Protein AF-0000000071013718 (afdb_homodimer)

InterPro domains:
  IPR002716 PIN domain [PF01850] (5-112)
  IPR029060 PIN-like domain superfamily [SSF88723] (5-118)

Secondary structure (DSSP, 8-state):
-PEEE-HHHHHHHHH--SHHHHHHHHHHHSS-EEPPHHHHHHHHHHHHHTT---HHHHHHHHHHHHTSTTEEE--TTHHHHHHHHHTT--HHHHHHHHHTTTSS-EEES-THHHHHH-TT-SS-EEE--/-PEEE-HHHHHHHHH--SHHHHHHHHHHHSS-EEPPHHHHHHHHHHHHHTT---HHHHHHHHHHHHTSTTEEE--TTHHHHHHHHHTT--HHHHHHHHHTTTSS-EEES-THHHHHH-TT-SS-EEE--

Radius of gyration: 17.68 Å; Cα contacts (8 Å, |Δi|>4): 459; chains: 2; bounding box: 40×50×41 Å

Sequence (258 aa):
MTRAVDTNVLVRLITGDDAAQAALALSALDQDFVLLATVMVEAEWVLRSRYRMDRPQRAAALKMIIDLPHAVDIPENAEWALARMMEGADFADMMHVAAAKGASGFATFDKAVANDAGVDTPVPIETLNMTRAVDTNVLVRLITGDDAAQAALALSALDQDFVLLATVMVEAEWVLRSRYRMDRPQRAAALKMIIDLPHAVDIPENAEWALARMMEGADFADMMHVAAAKGASGFATFDKAVANDAGVDTPVPIETLN

Foldseek 3Di:
DAAEDALVLLLCCLVVPPVVSVVVSVVSLLAAHEYDLVSLLVNLVCCCPVVVDDQVSSLVSSVVSCPRPRHPHYQQCLVVLSVLSVVPDDSNLLSVQSNCQPPQEAEDCDPVSQVSCPDVGNHHYHHDD/DAAEDALVLLLCCLVVPPVVSVVVSVVSLLAAHEYDLVSLLVNLVCCCPVVVDDQVSSLVSSVVSCPRPRHPHYQQCLVVLSVLSVVPDDSNLLSVQSNCQPPQEDEDCDPVSQVSCPDVGNHHYHHDD

Nearest PDB structures (foldseek):
  8wmm-assembly1_G  TM=5.005E-01  e=2.490E-03  Chryseobacterium
  5wdx-assembly1_A  TM=4.010E-01  e=1.840E+00  Hepacivirus hominis
  8wmm-assembly1_G  TM=5.006E-01  e=2.500E-03  Chryseobacterium
  5wdx-assembly1_A  TM=4.011E-01  e=1.842E+00  Hepacivirus hominis

Solvent-accessible surface area (backbone atoms only — not comparable to full-atom values): 13490 Å² total; per-residue (Å²): 126,42,27,22,55,35,37,65,35,54,48,27,48,71,64,46,82,44,64,72,56,17,53,51,26,47,56,62,54,71,33,57,23,32,47,48,60,52,30,51,44,51,36,52,48,45,40,40,72,75,63,60,43,52,71,70,55,48,45,50,50,54,48,51,55,63,64,37,90,22,45,73,41,63,46,69,53,49,65,58,20,44,54,31,30,74,72,68,33,59,49,58,62,36,46,48,46,27,69,29,48,86,29,62,20,38,36,28,68,58,69,62,55,51,66,46,50,43,91,80,41,70,30,53,66,38,72,60,126,125,41,26,24,55,35,38,65,34,53,48,28,48,71,66,46,82,43,63,71,55,17,54,50,26,47,56,61,52,72,34,57,23,32,48,47,61,52,30,50,45,50,36,52,48,45,40,40,72,76,64,60,44,52,70,69,55,49,45,50,50,54,48,51,55,63,65,36,90,23,44,72,41,64,48,68,52,48,66,57,20,44,55,30,30,75,73,68,31,60,50,58,62,36,46,46,44,28,69,30,48,85,31,63,20,38,34,27,66,58,69,62,55,51,67,47,51,45,90,82,41,71,31,52,69,39,72,59,128

Organism: NCBI:txid2759526

pLDDT: mean 97.84, std 1.9, range [80.56, 98.88]

Structure (mmCIF, N/CA/C/O backbone):
data_AF-0000000071013718-model_v1
#
loop_
_entity.id
_entity.type
_entity.pdbx_description
1 polymer 'PIN domain-containing protein'
#
loop_
_atom_site.group_PDB
_atom_site.id
_atom_site.type_symbol
_atom_site.label_atom_id
_atom_site.label_alt_id
_atom_site.label_comp_id
_atom_site.label_asym_id
_atom_site.label_entity_id
_atom_site.label_seq_id
_atom_site.pdbx_PDB_ins_code
_atom_site.Cartn_x
_atom_site.Cartn_y
_atom_site.Cartn_z
_atom_site.occupancy
_atom_site.B_iso_or_equiv
_atom_site.auth_seq_id
_atom_site.auth_comp_id
_atom_site.auth_asym_id
_atom_site.auth_atom_id
_atom_site.pdbx_PDB_model_num
ATOM 1 N N . MET A 1 1 ? 2.184 -23.031 6.512 1 80.56 1 MET A N 1
ATOM 2 C CA . MET A 1 1 ? 2.336 -21.578 6.605 1 80.56 1 MET A CA 1
ATOM 3 C C . MET A 1 1 ? 1.812 -20.891 5.352 1 80.56 1 MET A C 1
ATOM 5 O O . MET A 1 1 ? 1.707 -21.516 4.293 1 80.56 1 MET A O 1
ATOM 9 N N . THR A 1 2 ? 1.147 -19.734 5.379 1 96.38 2 THR A N 1
ATOM 10 C CA . THR A 1 2 ? 0.355 -19.062 4.348 1 96.38 2 THR A CA 1
ATOM 11 C C . THR A 1 2 ? 1.22 -18.109 3.533 1 96.38 2 THR A C 1
ATOM 13 O O . THR A 1 2 ? 1.984 -17.328 4.098 1 96.38 2 THR A O 1
ATOM 16 N N . ARG A 1 3 ? 1.186 -18.25 2.254 1 98.06 3 ARG A N 1
ATOM 17 C CA . ARG A 1 3 ? 2.012 -17.406 1.407 1 98.06 3 ARG A CA 1
ATOM 18 C C . ARG A 1 3 ? 1.311 -16.078 1.109 1 98.06 3 ARG A C 1
ATOM 20 O O . ARG A 1 3 ? 0.08 -16.016 1.081 1 98.06 3 ARG A O 1
ATOM 27 N N . ALA A 1 4 ? 2.102 -15.062 0.874 1 98.81 4 ALA A N 1
ATOM 28 C CA . ALA A 1 4 ? 1.596 -13.812 0.3 1 98.81 4 ALA A CA 1
ATOM 29 C C . ALA A 1 4 ? 1.63 -13.859 -1.225 1 98.81 4 ALA A C 1
ATOM 31 O O . ALA A 1 4 ? 2.346 -14.672 -1.812 1 98.81 4 ALA A O 1
ATOM 32 N N . VAL A 1 5 ? 0.816 -13.039 -1.834 1 98.88 5 VAL A N 1
ATOM 33 C CA . VAL A 1 5 ? 0.735 -13.07 -3.291 1 98.88 5 VAL A CA 1
ATOM 34 C C . VAL A 1 5 ? 0.91 -11.656 -3.844 1 98.88 5 VAL A C 1
ATOM 36 O O . VAL A 1 5 ? 0.435 -10.688 -3.25 1 98.88 5 VAL A O 1
ATOM 39 N N . ASP A 1 6 ? 1.555 -11.562 -4.957 1 98.81 6 ASP A N 1
ATOM 40 C CA . ASP A 1 6 ? 1.873 -10.305 -5.625 1 98.81 6 ASP A CA 1
ATOM 41 C C . ASP A 1 6 ? 0.662 -9.766 -6.383 1 98.81 6 ASP A C 1
ATOM 43 O O . ASP A 1 6 ? -0.3 -10.492 -6.629 1 98.81 6 ASP A O 1
ATOM 47 N N . THR A 1 7 ? 0.771 -8.492 -6.754 1 98.75 7 THR A N 1
ATOM 48 C CA . THR A 1 7 ? -0.259 -7.793 -7.52 1 98.75 7 THR A CA 1
ATOM 49 C C . THR A 1 7 ? -0.559 -8.531 -8.82 1 98.75 7 THR A C 1
ATOM 51 O O . THR A 1 7 ? -1.724 -8.75 -9.164 1 98.75 7 THR A O 1
ATOM 54 N N . ASN A 1 8 ? 0.485 -8.977 -9.547 1 97.69 8 ASN A N 1
ATOM 55 C CA . ASN A 1 8 ? 0.282 -9.586 -10.852 1 97.69 8 ASN A CA 1
ATOM 56 C C . ASN A 1 8 ? -0.47 -10.906 -10.75 1 97.69 8 ASN A C 1
ATOM 58 O O . ASN A 1 8 ? -1.131 -11.328 -11.703 1 97.69 8 ASN A O 1
ATOM 62 N N . VAL A 1 9 ? -0.367 -11.578 -9.617 1 98.69 9 VAL A N 1
ATOM 63 C CA . VAL A 1 9 ? -1.122 -12.812 -9.422 1 98.69 9 VAL A CA 1
ATOM 64 C C . VAL A 1 9 ? -2.615 -12.5 -9.352 1 98.69 9 VAL A C 1
ATOM 66 O O . VAL A 1 9 ? -3.424 -13.172 -10 1 98.69 9 VAL A O 1
ATOM 69 N N . LEU A 1 10 ? -2.982 -11.469 -8.594 1 98.81 10 LEU A N 1
ATOM 70 C CA . LEU A 1 10 ? -4.375 -11.047 -8.508 1 98.81 10 LEU A CA 1
ATOM 71 C C . LEU A 1 10 ? -4.891 -10.602 -9.875 1 98.81 10 LEU A C 1
ATOM 73 O O . LEU A 1 10 ? -5.961 -11.031 -10.312 1 98.81 10 LEU A O 1
ATOM 77 N N . VAL A 1 11 ? -4.137 -9.75 -10.523 1 98.62 11 VAL A N 1
ATOM 78 C CA . VAL A 1 11 ? -4.551 -9.125 -11.781 1 98.62 11 VAL A CA 1
ATOM 79 C C . VAL A 1 11 ? -4.73 -10.195 -12.852 1 98.62 11 VAL A C 1
ATOM 81 O O . VAL A 1 11 ? -5.684 -10.148 -13.633 1 98.62 11 VAL A O 1
ATOM 84 N N . ARG A 1 12 ? -3.854 -11.195 -12.859 1 98.38 12 ARG A N 1
ATOM 85 C CA . ARG A 1 12 ? -3.973 -12.273 -13.836 1 98.38 12 ARG A CA 1
ATOM 86 C C . ARG A 1 12 ? -5.254 -13.07 -13.625 1 98.38 12 ARG A C 1
ATOM 88 O O . ARG A 1 12 ? -5.93 -13.438 -14.586 1 98.38 12 ARG A O 1
ATOM 95 N N . LEU A 1 13 ? -5.52 -13.344 -12.375 1 98.38 13 LEU A N 1
ATOM 96 C CA . LEU A 1 13 ? -6.75 -14.07 -12.086 1 98.38 13 LEU A CA 1
ATOM 97 C C . LEU A 1 13 ? -7.973 -13.258 -12.5 1 98.38 13 LEU A C 1
ATOM 99 O O . LEU A 1 13 ? -8.898 -13.789 -13.109 1 98.38 13 LEU A O 1
ATOM 103 N N . ILE A 1 14 ? -7.977 -11.961 -12.219 1 98.5 14 ILE A N 1
ATOM 104 C CA . ILE A 1 14 ? -9.117 -11.078 -12.43 1 98.5 14 ILE A CA 1
ATOM 105 C C . ILE A 1 14 ? -9.352 -10.891 -13.93 1 98.5 14 ILE A C 1
ATOM 107 O O . ILE A 1 14 ? -10.492 -10.953 -14.391 1 98.5 14 ILE A O 1
ATOM 111 N N . THR A 1 15 ? -8.273 -10.688 -14.648 1 98.06 15 THR A N 1
ATOM 112 C CA . THR A 1 15 ? -8.43 -10.273 -16.047 1 98.06 15 THR A CA 1
ATOM 113 C C . THR A 1 15 ? -8.445 -11.492 -16.969 1 98.06 15 THR A C 1
ATOM 115 O O . THR A 1 15 ? -9.055 -11.453 -18.031 1 98.06 15 THR A O 1
ATOM 118 N N . GLY A 1 16 ? -7.734 -12.516 -16.594 1 97.12 16 GLY A N 1
ATOM 119 C CA . GLY A 1 16 ? -7.672 -13.727 -17.391 1 97.12 16 GLY A CA 1
ATOM 120 C C . GLY A 1 16 ? -7.031 -13.516 -18.75 1 97.12 16 GLY A C 1
ATOM 121 O O . GLY A 1 16 ? -7.305 -14.258 -19.688 1 97.12 16 GLY A O 1
ATOM 122 N N . ASP A 1 17 ? -6.277 -12.508 -18.891 1 96.19 17 ASP A N 1
ATOM 123 C CA . ASP A 1 17 ? -5.797 -12.094 -20.219 1 96.19 17 ASP A CA 1
ATOM 124 C C . ASP A 1 17 ? -4.602 -12.938 -20.656 1 96.19 17 ASP A C 1
ATOM 126 O O . ASP A 1 17 ? -4.168 -12.859 -21.797 1 96.19 17 ASP A O 1
ATOM 130 N N . ASP A 1 18 ? -3.979 -13.734 -19.844 1 95.56 18 ASP A N 1
ATOM 131 C CA . ASP A 1 18 ? -2.994 -14.781 -20.094 1 95.56 18 ASP A CA 1
ATOM 132 C C . ASP A 1 18 ? -3.447 -16.109 -19.5 1 95.56 18 ASP A C 1
ATOM 134 O O . ASP A 1 18 ? -3.287 -16.359 -18.312 1 95.56 18 ASP A O 1
ATOM 138 N N . ALA A 1 19 ? -3.965 -16.938 -20.406 1 96.12 19 ALA A N 1
ATOM 139 C CA . ALA A 1 19 ? -4.645 -18.141 -19.953 1 96.12 19 ALA A CA 1
ATOM 140 C C . ALA A 1 19 ? -3.717 -19.016 -19.109 1 96.12 19 ALA A C 1
ATOM 142 O O . ALA A 1 19 ? -4.133 -19.562 -18.094 1 96.12 19 ALA A O 1
ATOM 143 N N . ALA A 1 20 ? -2.525 -19.172 -19.562 1 96.44 20 ALA A N 1
ATOM 144 C CA . ALA A 1 20 ? -1.564 -20 -18.844 1 96.44 20 ALA A CA 1
ATOM 145 C C . ALA A 1 20 ? -1.271 -19.422 -17.469 1 96.44 20 ALA A C 1
ATOM 147 O O . ALA A 1 20 ? -1.292 -20.141 -16.453 1 96.44 20 ALA A O 1
ATOM 148 N N . GLN A 1 21 ? -1.037 -18.125 -17.344 1 96.56 21 GLN A N 1
ATOM 149 C CA . GLN A 1 21 ? -0.76 -17.5 -16.062 1 96.56 21 GLN A CA 1
ATOM 150 C C . GLN A 1 21 ? -2.016 -17.438 -15.195 1 96.56 21 GLN A C 1
ATOM 152 O O . GLN A 1 21 ? -1.937 -17.516 -13.961 1 96.56 21 GLN A O 1
ATOM 157 N N . ALA A 1 22 ? -3.139 -17.266 -15.859 1 97.69 22 ALA A N 1
ATOM 158 C CA . ALA A 1 22 ? -4.395 -17.266 -15.109 1 97.69 22 ALA A CA 1
ATOM 159 C C . ALA A 1 22 ? -4.605 -18.594 -14.398 1 97.69 22 ALA A C 1
ATOM 161 O O . ALA A 1 22 ? -5.07 -18.625 -13.258 1 97.69 22 ALA A O 1
ATOM 162 N N . ALA A 1 23 ? -4.277 -19.688 -15.047 1 97.75 23 ALA A N 1
ATOM 163 C CA . ALA A 1 23 ? -4.398 -21 -14.43 1 97.75 23 ALA A CA 1
ATOM 164 C C . ALA A 1 23 ? -3.447 -21.141 -13.242 1 97.75 23 ALA A C 1
ATOM 166 O O . ALA A 1 23 ? -3.818 -21.703 -12.211 1 97.75 23 ALA A O 1
ATOM 167 N N . LEU A 1 24 ? -2.258 -20.656 -13.391 1 97.5 24 LEU A N 1
ATOM 168 C CA . LEU A 1 24 ? -1.276 -20.688 -12.305 1 97.5 24 LEU A CA 1
ATOM 169 C C . LEU A 1 24 ? -1.717 -19.797 -11.156 1 97.5 24 LEU A C 1
ATOM 171 O O . LEU A 1 24 ? -1.541 -20.156 -9.984 1 97.5 24 LEU A O 1
ATOM 175 N N . ALA A 1 25 ? -2.234 -18.625 -11.477 1 98.31 25 ALA A N 1
ATOM 176 C CA . ALA A 1 25 ? -2.762 -17.719 -10.453 1 98.31 25 ALA A CA 1
ATOM 177 C C . ALA A 1 25 ? -3.887 -18.375 -9.664 1 98.31 25 ALA A C 1
ATOM 179 O O . ALA A 1 25 ? -3.924 -18.297 -8.438 1 98.31 25 ALA A O 1
ATOM 180 N N . LEU A 1 26 ? -4.781 -19.031 -10.438 1 97.5 26 LEU A N 1
ATOM 181 C CA . LEU A 1 26 ? -5.871 -19.75 -9.781 1 97.5 26 LEU A CA 1
ATOM 182 C C . LEU A 1 26 ? -5.328 -20.797 -8.82 1 97.5 26 LEU A C 1
ATOM 184 O O . LEU A 1 26 ? -5.82 -20.922 -7.695 1 97.5 26 LEU A O 1
ATOM 188 N N . SER A 1 27 ? -4.363 -21.516 -9.25 1 97.06 27 SER A N 1
ATOM 189 C CA . SER A 1 27 ? -3.752 -22.547 -8.406 1 97.06 27 SER A CA 1
ATOM 190 C C . SER A 1 27 ? -3.107 -21.922 -7.168 1 97.06 27 SER A C 1
ATOM 192 O O . SER A 1 27 ? -3.215 -22.469 -6.07 1 97.06 27 SER A O 1
ATOM 194 N N . ALA A 1 28 ? -2.396 -20.812 -7.305 1 97.12 28 ALA A N 1
ATOM 195 C CA . ALA A 1 28 ? -1.739 -20.125 -6.203 1 97.12 28 ALA A CA 1
ATOM 196 C C . ALA A 1 28 ? -2.758 -19.625 -5.176 1 97.12 28 ALA A C 1
ATOM 198 O O . ALA A 1 28 ? -2.479 -19.609 -3.977 1 97.12 28 ALA A O 1
ATOM 199 N N . LEU A 1 29 ? -3.924 -19.297 -5.645 1 97.81 29 LEU A N 1
ATOM 200 C CA . LEU A 1 29 ? -4.945 -18.719 -4.777 1 97.81 29 LEU A CA 1
ATOM 201 C C . LEU A 1 29 ? -5.914 -19.797 -4.293 1 97.81 29 LEU A C 1
ATOM 203 O O . LEU A 1 29 ? -6.809 -19.516 -3.49 1 97.81 29 LEU A O 1
ATOM 207 N N . ASP A 1 30 ? -5.734 -21.016 -4.797 1 96.81 30 ASP A N 1
ATOM 208 C CA . ASP A 1 30 ? -6.516 -22.156 -4.324 1 96.81 30 ASP A CA 1
ATOM 209 C C . ASP A 1 30 ? -5.836 -22.828 -3.135 1 96.81 30 ASP A C 1
ATOM 211 O O . ASP A 1 30 ? -6.059 -24.016 -2.875 1 96.81 30 ASP A O 1
ATOM 215 N N . GLN A 1 31 ? -4.949 -22.188 -2.564 1 97.19 31 GLN A N 1
ATOM 216 C CA . GLN A 1 31 ? -4.297 -22.469 -1.29 1 97.19 31 GLN A CA 1
ATOM 217 C C . GLN A 1 31 ? -4.348 -21.266 -0.364 1 97.19 31 GLN A C 1
ATOM 219 O O . GLN A 1 31 ? -4.547 -20.125 -0.82 1 97.19 31 GLN A O 1
ATOM 224 N N . ASP A 1 32 ? -4.242 -21.594 0.935 1 98.25 32 ASP A N 1
ATOM 225 C CA . ASP A 1 32 ? -4.301 -20.484 1.884 1 98.25 32 ASP A CA 1
ATOM 226 C C . ASP A 1 32 ? -3.281 -19.406 1.531 1 98.25 32 ASP A C 1
ATOM 228 O O . ASP A 1 32 ? -2.107 -19.703 1.303 1 98.25 32 ASP A O 1
ATOM 232 N N . PHE A 1 33 ? -3.727 -18.172 1.525 1 98.62 33 PHE A N 1
ATOM 233 C CA . PHE A 1 33 ? -2.812 -17.078 1.206 1 98.62 33 PHE A CA 1
ATOM 234 C C . PHE A 1 33 ? -3.16 -15.828 2.006 1 98.62 33 PHE A C 1
ATOM 236 O O . PHE A 1 33 ? -4.258 -15.719 2.557 1 98.62 33 PHE A O 1
ATOM 243 N N . VAL A 1 34 ? -2.172 -14.953 2.094 1 98.25 34 VAL A N 1
ATOM 244 C CA . VAL A 1 34 ? -2.309 -13.641 2.717 1 98.25 34 VAL A CA 1
ATOM 245 C C . VAL A 1 34 ? -2.406 -12.562 1.639 1 98.25 34 VAL A C 1
ATOM 247 O O . VAL A 1 34 ? -1.659 -12.586 0.658 1 98.25 34 VAL A O 1
ATOM 250 N N . LEU A 1 35 ? -3.416 -11.734 1.806 1 98.69 35 LEU A N 1
ATOM 251 C CA . LEU A 1 35 ? -3.58 -10.57 0.947 1 98.69 35 LEU A CA 1
ATOM 252 C C . LEU A 1 35 ? -3.023 -9.312 1.619 1 98.69 35 LEU A C 1
ATOM 254 O O . LEU A 1 35 ? -3.408 -8.984 2.744 1 98.69 35 LEU A O 1
ATOM 258 N N . LEU A 1 36 ? -2.117 -8.664 0.983 1 98.69 36 LEU A N 1
ATOM 259 C CA . LEU A 1 36 ? -1.47 -7.488 1.553 1 98.69 36 LEU A CA 1
ATOM 260 C C . LEU A 1 36 ? -2.191 -6.211 1.133 1 98.69 36 LEU A C 1
ATOM 262 O O . LEU A 1 36 ? -2.643 -6.094 -0.009 1 98.69 36 LEU A O 1
ATOM 266 N N . ALA A 1 37 ? -2.24 -5.219 2.068 1 98.75 37 ALA A N 1
ATOM 267 C CA . ALA A 1 37 ? -2.859 -3.932 1.763 1 98.75 37 ALA A CA 1
ATOM 268 C C . ALA A 1 37 ? -2.15 -3.246 0.599 1 98.75 37 ALA A C 1
ATOM 270 O O . ALA A 1 37 ? -2.799 -2.67 -0.279 1 98.75 37 ALA A O 1
ATOM 271 N N . THR A 1 38 ? -0.826 -3.32 0.568 1 98.81 38 THR A N 1
ATOM 272 C CA . THR A 1 38 ? -0.052 -2.688 -0.493 1 98.81 38 THR A CA 1
ATOM 273 C C . THR A 1 38 ? -0.362 -3.324 -1.845 1 98.81 38 THR A C 1
ATOM 275 O O . THR A 1 38 ? -0.443 -2.631 -2.861 1 98.81 38 THR A O 1
ATOM 278 N N . VAL A 1 39 ? -0.606 -4.574 -1.864 1 98.88 39 VAL A N 1
ATOM 279 C CA . VAL A 1 39 ? -0.916 -5.305 -3.088 1 98.88 39 VAL A CA 1
ATOM 280 C C . VAL A 1 39 ? -2.32 -4.941 -3.564 1 98.88 39 VAL A C 1
ATOM 282 O O . VAL A 1 39 ? -2.547 -4.746 -4.762 1 98.88 39 VAL A O 1
ATOM 285 N N . MET A 1 40 ? -3.227 -4.824 -2.627 1 98.88 40 MET A N 1
ATOM 286 C CA . MET A 1 40 ? -4.594 -4.461 -2.988 1 98.88 40 MET A CA 1
ATOM 287 C C . MET A 1 40 ? -4.641 -3.072 -3.613 1 98.88 40 MET A C 1
ATOM 289 O O . MET A 1 40 ? -5.32 -2.861 -4.621 1 98.88 40 MET A O 1
ATOM 293 N N . VAL A 1 41 ? -3.943 -2.141 -3.051 1 98.88 41 VAL A N 1
ATOM 294 C CA . VAL A 1 41 ? -3.922 -0.772 -3.559 1 98.88 41 VAL A CA 1
ATOM 295 C C . VAL A 1 41 ? -3.324 -0.752 -4.965 1 98.88 41 VAL A C 1
ATOM 297 O O . VAL A 1 41 ? -3.877 -0.126 -5.871 1 98.88 41 VAL A O 1
ATOM 300 N N . GLU A 1 42 ? -2.209 -1.463 -5.16 1 98.81 42 GLU A N 1
ATOM 301 C CA . GLU A 1 42 ? -1.593 -1.526 -6.48 1 98.81 42 GLU A CA 1
ATOM 302 C C . GLU A 1 42 ? -2.51 -2.217 -7.488 1 98.81 42 GLU A C 1
ATOM 304 O O . GLU A 1 42 ? -2.604 -1.794 -8.641 1 98.81 42 GLU A O 1
ATOM 309 N N . ALA A 1 43 ? -3.189 -3.301 -7.074 1 98.81 43 ALA A N 1
ATOM 310 C CA . ALA A 1 43 ? -4.086 -4.023 -7.973 1 98.81 43 ALA A CA 1
ATOM 311 C C . ALA A 1 43 ? -5.215 -3.121 -8.461 1 98.81 43 ALA A C 1
ATOM 313 O O . ALA A 1 43 ? -5.535 -3.109 -9.656 1 98.81 43 ALA A O 1
ATOM 314 N N . GLU A 1 44 ? -5.793 -2.398 -7.492 1 98.88 44 GLU A N 1
ATOM 315 C CA . GLU A 1 44 ? -6.84 -1.464 -7.891 1 98.88 44 GLU A CA 1
ATOM 316 C C . GLU A 1 44 ? -6.332 -0.472 -8.93 1 98.88 44 GLU A C 1
ATOM 318 O O . GLU A 1 44 ? -7.004 -0.218 -9.938 1 98.88 44 GLU A O 1
ATOM 323 N N . TRP A 1 45 ? -5.188 0.08 -8.766 1 98.44 45 TRP A N 1
ATOM 324 C CA . TRP A 1 45 ? -4.598 1.046 -9.688 1 98.44 45 TRP A CA 1
ATOM 325 C C . TRP A 1 45 ? -4.352 0.415 -11.055 1 98.44 45 TRP A C 1
ATOM 327 O O . TRP A 1 45 ? -4.617 1.032 -12.086 1 98.44 45 TRP A O 1
ATOM 337 N N . VAL A 1 46 ? -3.83 -0.757 -11.055 1 98.31 46 VAL A N 1
ATOM 338 C CA . VAL A 1 46 ? -3.549 -1.45 -12.312 1 98.31 46 VAL A CA 1
ATOM 339 C C . VAL A 1 46 ? -4.848 -1.676 -13.078 1 98.31 46 VAL A C 1
ATOM 341 O O . VAL A 1 46 ? -4.914 -1.424 -14.281 1 98.31 46 VAL A O 1
ATOM 344 N N . LEU A 1 47 ? -5.887 -2.15 -12.367 1 98.75 47 LEU A N 1
ATOM 345 C CA . LEU A 1 47 ? -7.172 -2.424 -13 1 98.75 47 LEU A CA 1
ATOM 346 C C . LEU A 1 47 ? -7.793 -1.144 -13.555 1 98.75 47 LEU A C 1
ATOM 348 O O . LEU A 1 47 ? -8.422 -1.158 -14.617 1 98.75 47 LEU A O 1
ATOM 352 N N . ARG A 1 48 ? -7.613 -0.069 -12.781 1 98.31 48 ARG A N 1
ATOM 353 C CA . ARG A 1 48 ? -8.133 1.231 -13.18 1 98.31 48 ARG A CA 1
ATOM 354 C C . ARG A 1 48 ? -7.324 1.814 -14.336 1 98.31 48 ARG A C 1
ATOM 356 O O . ARG A 1 48 ? -7.887 2.203 -15.359 1 98.31 48 ARG A O 1
ATOM 363 N N . SER A 1 49 ? -6.035 1.855 -14.281 1 96.88 49 SER A N 1
ATOM 364 C CA . SER A 1 49 ? -5.18 2.598 -15.195 1 96.88 49 SER A CA 1
ATOM 365 C C . SER A 1 49 ? -4.895 1.794 -16.469 1 96.88 49 SER A C 1
ATOM 367 O O . SER A 1 49 ? -4.949 2.33 -17.578 1 96.88 49 SER A O 1
ATOM 369 N N . ARG A 1 50 ? -4.59 0.531 -16.312 1 97.12 50 ARG A N 1
ATOM 370 C CA . ARG A 1 50 ? -4.191 -0.292 -17.438 1 97.12 50 ARG A CA 1
ATOM 371 C C . ARG A 1 50 ? -5.402 -0.952 -18.094 1 97.12 50 ARG A C 1
ATOM 373 O O . ARG A 1 50 ? -5.492 -1.032 -19.312 1 97.12 50 ARG A O 1
ATOM 380 N N . TYR A 1 51 ? -6.352 -1.358 -17.297 1 98.19 51 TYR A 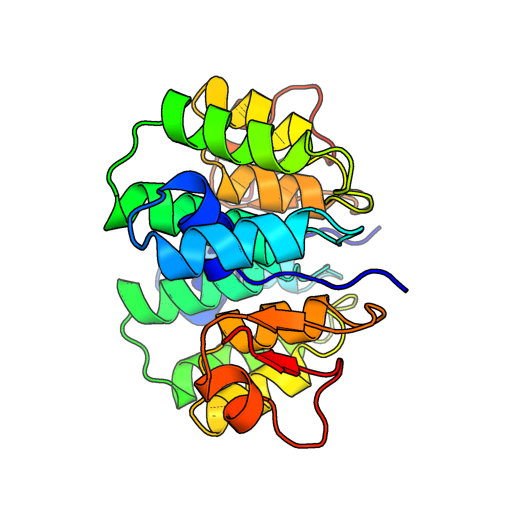N 1
ATOM 381 C CA . TYR A 1 51 ? -7.457 -2.139 -17.844 1 98.19 51 TYR A CA 1
ATOM 382 C C . TYR A 1 51 ? -8.727 -1.299 -17.922 1 98.19 51 TYR A C 1
ATOM 384 O O . TYR A 1 51 ? -9.742 -1.748 -18.469 1 98.19 51 TYR A O 1
ATOM 392 N N . ARG A 1 52 ? -8.75 -0.108 -17.438 1 98.38 52 ARG A N 1
ATOM 393 C CA . ARG A 1 52 ? -9.82 0.88 -17.547 1 98.38 52 ARG A CA 1
ATOM 394 C C . ARG A 1 52 ? -11.141 0.321 -17.031 1 98.38 52 ARG A C 1
ATOM 396 O O . ARG A 1 52 ? -12.203 0.579 -17.609 1 98.38 52 ARG A O 1
ATOM 403 N N . MET A 1 53 ? -11.016 -0.485 -16.047 1 98.5 53 MET A 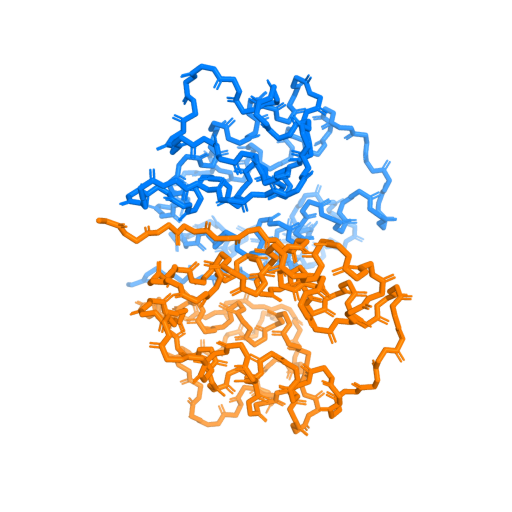N 1
ATOM 404 C CA . MET A 1 53 ? -12.227 -0.965 -15.398 1 98.5 53 MET A CA 1
ATOM 405 C C . MET A 1 53 ? -12.922 0.163 -14.648 1 98.5 53 MET A C 1
ATOM 407 O O . MET A 1 53 ? -12.266 0.988 -14.008 1 98.5 53 MET A O 1
ATOM 411 N N . ASP A 1 54 ? -14.273 0.163 -14.812 1 98.38 54 ASP A N 1
ATOM 412 C CA . ASP A 1 54 ? -14.977 1.188 -14.047 1 98.38 54 ASP A CA 1
ATOM 413 C C . ASP A 1 54 ? -15.078 0.802 -12.57 1 98.38 54 ASP A C 1
ATOM 415 O O . ASP A 1 54 ? -14.633 -0.278 -12.18 1 98.38 54 ASP A O 1
ATOM 419 N N . ARG A 1 55 ? -15.516 1.702 -11.758 1 98.31 55 ARG A N 1
ATOM 420 C CA . ARG A 1 55 ? -15.469 1.57 -10.305 1 98.31 55 ARG A CA 1
ATOM 421 C C . ARG A 1 55 ? -16.219 0.321 -9.844 1 98.31 55 ARG A C 1
ATOM 423 O O . ARG A 1 55 ? -15.68 -0.483 -9.078 1 98.31 55 ARG A O 1
ATOM 430 N N . PRO A 1 56 ? -17.5 -0.026 -10.32 1 98.06 56 PRO A N 1
ATOM 431 C CA . PRO A 1 56 ? -18.188 -1.25 -9.883 1 98.06 56 PRO A CA 1
ATOM 432 C C . PRO A 1 56 ? -17.422 -2.516 -10.273 1 98.06 56 PRO A C 1
ATOM 434 O O . PRO A 1 56 ? -17.391 -3.48 -9.5 1 98.06 56 PRO A O 1
ATOM 437 N N . GLN A 1 57 ? -16.797 -2.51 -11.406 1 98.5 57 GLN A N 1
ATOM 438 C CA . GLN A 1 57 ? -16.016 -3.66 -11.859 1 98.5 57 GLN A CA 1
ATOM 439 C C . GLN A 1 57 ? -14.812 -3.895 -10.953 1 98.5 57 GLN A C 1
ATOM 441 O O . GLN A 1 57 ? -14.523 -5.031 -10.57 1 98.5 57 GLN A O 1
ATOM 446 N N . ARG A 1 58 ? -14.07 -2.771 -10.656 1 98.75 58 ARG A N 1
ATOM 447 C CA . ARG A 1 58 ? -12.898 -2.893 -9.797 1 98.75 58 ARG A CA 1
ATOM 448 C C . ARG A 1 58 ? -13.297 -3.365 -8.406 1 98.75 58 ARG A C 1
ATOM 450 O O . ARG A 1 58 ? -12.641 -4.238 -7.832 1 98.75 58 ARG A O 1
ATOM 457 N N . ALA A 1 59 ? -14.391 -2.809 -7.895 1 98.5 59 ALA A N 1
ATOM 458 C CA . ALA A 1 59 ? -14.867 -3.197 -6.57 1 98.5 59 ALA A CA 1
ATOM 459 C C . ALA A 1 59 ? -15.258 -4.672 -6.539 1 98.5 59 ALA A C 1
ATOM 461 O O . ALA A 1 59 ? -14.898 -5.395 -5.605 1 98.5 59 ALA A O 1
ATOM 462 N N . ALA A 1 60 ? -15.984 -5.113 -7.551 1 98.25 60 ALA A N 1
ATOM 463 C CA . ALA A 1 60 ? -16.422 -6.508 -7.629 1 98.25 60 ALA A CA 1
ATOM 464 C C . ALA A 1 60 ? -15.219 -7.449 -7.734 1 98.25 60 ALA A C 1
ATOM 466 O O . ALA A 1 60 ? -15.211 -8.523 -7.121 1 98.25 60 ALA A O 1
ATOM 467 N N . ALA A 1 61 ? -14.242 -7.082 -8.5 1 98.75 61 ALA A N 1
ATOM 468 C CA . ALA A 1 61 ? -13.047 -7.902 -8.688 1 98.75 61 ALA A CA 1
ATOM 469 C C . ALA A 1 61 ? -12.289 -8.07 -7.371 1 98.75 61 ALA A C 1
ATOM 471 O O . ALA A 1 61 ? -11.898 -9.18 -7.008 1 98.75 61 ALA A O 1
ATOM 472 N N . LEU A 1 62 ? -12.078 -6.977 -6.691 1 98.81 62 LEU A N 1
ATOM 473 C CA . LEU A 1 62 ? -11.344 -7.023 -5.43 1 98.81 62 LEU A CA 1
ATOM 474 C C . LEU A 1 62 ? -12.156 -7.75 -4.359 1 98.81 62 LEU A C 1
ATOM 476 O O . LEU A 1 62 ? -11.594 -8.484 -3.545 1 98.81 62 LEU A O 1
ATOM 480 N N . LYS A 1 63 ? -13.461 -7.527 -4.375 1 98.69 63 LYS A N 1
ATOM 481 C CA . LYS A 1 63 ? -14.336 -8.25 -3.453 1 98.69 63 LYS A CA 1
ATOM 482 C C . LYS A 1 63 ? -14.273 -9.758 -3.709 1 98.69 63 LYS A C 1
ATOM 484 O O . LYS A 1 63 ? -14.289 -10.555 -2.768 1 98.69 63 LYS A O 1
ATOM 489 N N . MET A 1 64 ? -14.297 -10.109 -4.949 1 98.5 64 MET A N 1
ATOM 490 C CA . MET A 1 64 ? -14.18 -11.523 -5.301 1 98.5 64 MET A CA 1
ATOM 491 C C . MET A 1 64 ? -12.914 -12.133 -4.695 1 98.5 64 MET A C 1
ATOM 493 O O . MET A 1 64 ? -12.961 -13.227 -4.133 1 98.5 64 MET A O 1
ATOM 497 N N . ILE A 1 65 ? -11.773 -11.477 -4.734 1 98.69 65 ILE A N 1
ATOM 498 C CA . ILE A 1 65 ? -10.516 -11.969 -4.188 1 98.69 65 ILE A CA 1
ATOM 499 C C . ILE A 1 65 ? -10.633 -12.133 -2.676 1 98.69 65 ILE A C 1
ATOM 501 O O . ILE A 1 65 ? -10.242 -13.156 -2.119 1 98.69 65 ILE A O 1
ATOM 505 N N . ILE A 1 66 ? -11.195 -11.102 -2.018 1 98.44 66 ILE A N 1
ATOM 506 C CA . ILE A 1 66 ? -11.352 -11.094 -0.567 1 98.44 66 ILE A CA 1
ATOM 507 C C . ILE A 1 66 ? -12.234 -12.266 -0.139 1 98.44 66 ILE A C 1
ATOM 509 O O . ILE A 1 66 ? -12.023 -12.852 0.924 1 98.44 66 ILE A O 1
ATOM 513 N N . ASP A 1 67 ? -13.164 -12.648 -0.996 1 97.88 67 ASP A N 1
ATOM 514 C CA . ASP A 1 67 ? -14.164 -13.648 -0.651 1 97.88 67 ASP A CA 1
ATOM 515 C C . ASP A 1 67 ? -13.68 -15.055 -0.985 1 97.88 67 ASP A C 1
ATOM 517 O O . ASP A 1 67 ? -14.352 -16.047 -0.69 1 97.88 67 ASP A O 1
ATOM 521 N N . LEU A 1 68 ? -12.516 -15.172 -1.637 1 98.25 68 LEU A N 1
ATOM 522 C CA . LEU A 1 68 ? -11.992 -16.5 -1.896 1 98.25 68 LEU A CA 1
ATOM 523 C C . LEU A 1 68 ? -11.836 -17.297 -0.598 1 98.25 68 LEU A C 1
ATOM 525 O O . LEU A 1 68 ? -11.414 -16.734 0.419 1 98.25 68 LEU A O 1
ATOM 529 N N . PRO A 1 69 ? -12.148 -18.562 -0.634 1 97.69 69 PRO A N 1
ATOM 530 C CA . PRO A 1 69 ? -12.109 -19.375 0.587 1 97.69 69 PRO A CA 1
ATOM 531 C C . PRO A 1 69 ? -10.711 -19.453 1.197 1 97.69 69 PRO A C 1
ATOM 533 O O . PRO A 1 69 ? -10.57 -19.625 2.41 1 97.69 69 PRO A O 1
ATOM 536 N N . HIS A 1 70 ? -9.688 -19.234 0.392 1 98.31 70 HIS A N 1
ATOM 537 C CA . HIS A 1 70 ? -8.32 -19.438 0.863 1 98.31 70 HIS A CA 1
ATOM 538 C C . HIS A 1 70 ? -7.652 -18.109 1.194 1 98.31 70 HIS A C 1
ATOM 540 O O . HIS A 1 70 ? -6.473 -18.078 1.553 1 98.31 70 HIS A O 1
ATOM 546 N N . ALA A 1 71 ? -8.422 -17.016 1.074 1 98.44 71 ALA A N 1
ATOM 547 C CA . ALA A 1 71 ? -7.914 -15.758 1.604 1 98.44 71 ALA A CA 1
ATOM 548 C C . ALA A 1 71 ? -8 -15.727 3.127 1 98.44 71 ALA A C 1
ATOM 550 O O . ALA A 1 71 ? -8.961 -15.203 3.689 1 98.44 71 ALA A O 1
ATOM 551 N N . VAL A 1 72 ? -7.043 -16.203 3.768 1 98 72 VAL A N 1
ATOM 552 C CA . VAL A 1 72 ? -7.199 -16.5 5.184 1 98 72 VAL A CA 1
ATOM 553 C C . VAL A 1 72 ? -6.715 -15.328 6.027 1 98 72 VAL A C 1
ATOM 555 O O . VAL A 1 72 ? -6.969 -15.273 7.234 1 98 72 VAL A O 1
ATOM 558 N N . ASP A 1 73 ? -5.941 -14.484 5.492 1 97.81 73 ASP A N 1
ATOM 559 C CA . ASP A 1 73 ? -5.492 -13.25 6.113 1 97.81 73 ASP A CA 1
ATOM 560 C C . ASP A 1 73 ? -5.609 -12.07 5.148 1 97.81 73 ASP A C 1
ATOM 562 O O . ASP A 1 73 ? -4.855 -11.977 4.18 1 97.81 73 ASP A O 1
ATOM 566 N N . ILE A 1 74 ? -6.586 -11.211 5.43 1 98.06 74 ILE A N 1
ATOM 567 C CA . ILE A 1 74 ? -6.809 -10.023 4.617 1 98.06 74 ILE A CA 1
ATOM 568 C C . ILE A 1 74 ? -6.672 -8.773 5.484 1 98.06 74 ILE A C 1
ATOM 570 O O . ILE A 1 74 ? -6.781 -8.844 6.711 1 98.06 74 ILE A O 1
ATOM 574 N N . PRO A 1 75 ? -6.32 -7.594 4.836 1 98 75 PRO A N 1
ATOM 575 C CA . PRO A 1 75 ? -6.195 -6.379 5.641 1 98 75 PRO A CA 1
ATOM 576 C C . PRO A 1 75 ? -7.461 -6.07 6.438 1 98 75 PRO A C 1
ATOM 578 O O . PRO A 1 75 ? -8.57 -6.176 5.91 1 98 75 PRO A O 1
ATOM 581 N N . GLU A 1 76 ? -7.137 -5.727 7.703 1 95.25 76 GLU A N 1
ATOM 582 C CA . GLU A 1 76 ? -8.258 -5.324 8.547 1 95.25 76 GLU A CA 1
ATOM 583 C C . GLU A 1 76 ? -9.039 -4.172 7.918 1 95.25 76 GLU A C 1
ATOM 585 O O . GLU A 1 76 ? -8.445 -3.199 7.445 1 95.25 76 GLU A O 1
ATOM 590 N N . ASN A 1 77 ? -10.328 -4.227 7.723 1 97.5 77 ASN A N 1
ATOM 591 C CA . ASN A 1 77 ? -11.234 -3.195 7.234 1 97.5 77 ASN A CA 1
ATOM 592 C C . ASN A 1 77 ? -11.148 -3.039 5.719 1 97.5 77 ASN A C 1
ATOM 594 O O . ASN A 1 77 ? -11.5 -1.994 5.172 1 97.5 77 ASN A O 1
ATOM 598 N N . ALA A 1 78 ? -10.547 -4.023 5.016 1 98.5 78 ALA A N 1
ATOM 599 C CA . ALA A 1 78 ? -10.539 -3.992 3.557 1 98.5 78 ALA A CA 1
ATOM 600 C C . ALA A 1 78 ? -11.953 -3.939 2.998 1 98.5 78 ALA A C 1
ATOM 602 O O . ALA A 1 78 ? -12.219 -3.232 2.023 1 98.5 78 ALA A O 1
ATOM 603 N N . GLU A 1 79 ? -12.875 -4.629 3.605 1 98.12 79 GLU A N 1
ATOM 604 C CA . GLU A 1 79 ? -14.266 -4.637 3.143 1 98.12 79 GLU A CA 1
ATOM 605 C C . GLU A 1 79 ? -14.922 -3.277 3.348 1 98.12 79 GLU A C 1
ATOM 607 O O . GLU A 1 79 ? -15.742 -2.846 2.531 1 98.12 79 GLU A O 1
ATOM 612 N N . TRP A 1 80 ? -14.609 -2.682 4.449 1 98.62 80 TRP A N 1
ATOM 613 C CA . TRP A 1 80 ? -15.062 -1.312 4.668 1 98.62 80 TRP A CA 1
ATOM 614 C C . TRP A 1 80 ? -14.578 -0.396 3.547 1 98.62 80 TRP A C 1
ATOM 616 O O . TRP A 1 80 ? -15.359 0.379 2.99 1 98.62 80 TRP A O 1
ATOM 626 N N . ALA A 1 81 ? -13.281 -0.501 3.184 1 98.81 81 ALA A N 1
ATOM 627 C CA . ALA A 1 81 ? -12.703 0.324 2.123 1 98.81 81 ALA A CA 1
ATOM 628 C C . ALA A 1 81 ? -13.414 0.077 0.793 1 98.81 81 ALA A C 1
ATOM 630 O O . ALA A 1 81 ? -13.664 1.015 0.033 1 98.81 81 ALA A O 1
ATOM 631 N N . LEU A 1 82 ? -13.75 -1.146 0.492 1 98.69 82 LEU A N 1
ATOM 632 C CA . LEU A 1 82 ? -14.461 -1.486 -0.736 1 98.69 82 LEU A CA 1
ATOM 633 C C . LEU A 1 82 ? -15.859 -0.883 -0.741 1 98.69 82 LEU A C 1
ATOM 635 O O . LEU A 1 82 ? -16.328 -0.388 -1.771 1 98.69 82 LEU A O 1
ATOM 639 N N . ALA A 1 83 ? -16.516 -0.942 0.4 1 98.31 83 ALA A N 1
ATOM 640 C CA . ALA A 1 83 ? -17.859 -0.353 0.504 1 98.31 83 ALA A CA 1
ATOM 641 C C . ALA A 1 83 ? -17.812 1.151 0.249 1 98.31 83 ALA A C 1
ATOM 643 O O . ALA A 1 83 ? -18.641 1.689 -0.476 1 98.31 83 ALA A O 1
ATOM 644 N N . ARG A 1 84 ? -16.812 1.816 0.818 1 98.56 84 ARG A N 1
ATOM 645 C CA . ARG A 1 84 ? -16.656 3.25 0.598 1 98.56 84 ARG A CA 1
ATOM 646 C C . ARG A 1 84 ? -16.359 3.549 -0.868 1 98.56 84 ARG A C 1
ATOM 648 O O . ARG A 1 84 ? -16.844 4.543 -1.413 1 98.56 84 ARG A O 1
ATOM 655 N N . MET A 1 85 ? -15.508 2.707 -1.44 1 98.44 85 MET A N 1
ATOM 656 C CA . MET A 1 85 ? -15.211 2.865 -2.861 1 98.44 85 MET A CA 1
ATOM 657 C C . MET A 1 85 ? -16.484 2.809 -3.693 1 98.44 85 MET A C 1
ATOM 659 O O . MET A 1 85 ? -16.656 3.598 -4.625 1 98.44 85 MET A O 1
ATOM 663 N N . MET A 1 86 ? -17.359 1.884 -3.412 1 97.69 86 MET A N 1
ATOM 664 C CA . MET A 1 86 ? -18.609 1.724 -4.148 1 97.69 86 MET A CA 1
ATOM 665 C C . MET A 1 86 ? -19.484 2.967 -4.012 1 97.69 86 MET A C 1
ATOM 667 O O . MET A 1 86 ? -20.281 3.27 -4.898 1 97.69 86 MET A O 1
ATOM 671 N N . GLU A 1 87 ? -19.234 3.686 -2.967 1 97.62 87 GLU A N 1
ATOM 672 C CA . GLU A 1 87 ? -19.969 4.926 -2.74 1 97.62 87 GLU A CA 1
ATOM 673 C C . GLU A 1 87 ? -19.266 6.117 -3.381 1 97.62 87 GLU A C 1
ATOM 675 O O . GLU A 1 87 ? -19.703 7.258 -3.236 1 97.62 87 GLU A O 1
ATOM 680 N N . GLY A 1 88 ? -18.109 5.898 -3.984 1 97.44 88 GLY A N 1
ATOM 681 C CA . GLY A 1 88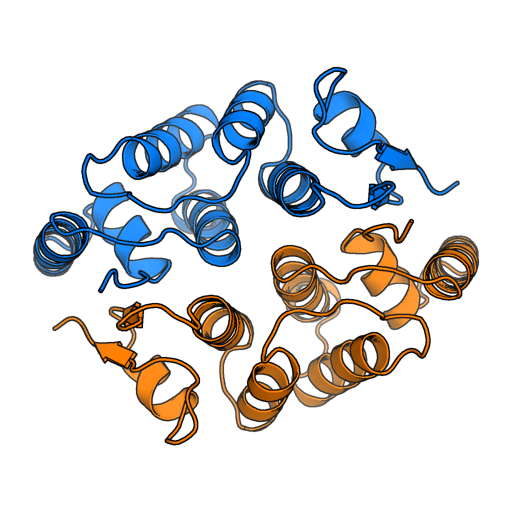 ? -17.484 6.949 -4.77 1 97.44 88 GLY A CA 1
ATOM 682 C C . GLY A 1 88 ? -16.141 7.383 -4.215 1 97.44 88 GLY A C 1
ATOM 683 O O . GLY A 1 88 ? -15.461 8.227 -4.812 1 97.44 88 GLY A O 1
ATOM 684 N N . ALA A 1 89 ? -15.734 6.746 -3.137 1 98.5 89 ALA A N 1
ATOM 685 C CA . ALA A 1 89 ? -14.477 7.148 -2.512 1 98.5 89 ALA A CA 1
ATOM 686 C C . ALA A 1 89 ? -13.281 6.621 -3.297 1 98.5 89 ALA A C 1
ATOM 688 O O . ALA A 1 89 ? -13.398 5.656 -4.059 1 98.5 89 ALA A O 1
ATOM 689 N N . ASP A 1 90 ? -12.156 7.285 -3.213 1 98.31 90 ASP A N 1
ATOM 690 C CA . ASP A 1 90 ? -10.883 6.773 -3.703 1 98.31 90 ASP A CA 1
ATOM 691 C C . ASP A 1 90 ? -10.43 5.555 -2.896 1 98.31 90 ASP A C 1
ATOM 693 O O . ASP A 1 90 ? -10.32 5.625 -1.67 1 98.31 90 ASP A O 1
ATOM 697 N N . PHE A 1 91 ? -10.227 4.492 -3.525 1 98.81 91 PHE A N 1
ATOM 698 C CA . PHE A 1 91 ? -9.945 3.242 -2.83 1 98.81 91 PHE A CA 1
ATOM 699 C C . PHE A 1 91 ? -8.641 3.342 -2.043 1 98.81 91 PHE A C 1
ATOM 701 O O . PHE A 1 91 ? -8.57 2.914 -0.889 1 98.81 91 PHE A O 1
ATOM 708 N N . ALA A 1 92 ? -7.59 3.92 -2.613 1 98.69 92 ALA A N 1
ATOM 709 C CA . ALA A 1 92 ? -6.305 4.031 -1.933 1 98.69 92 ALA A CA 1
ATOM 710 C C . ALA A 1 92 ? -6.426 4.859 -0.657 1 98.69 92 ALA A C 1
ATOM 712 O O . ALA A 1 92 ? -5.906 4.473 0.393 1 98.69 92 ALA A O 1
ATOM 713 N N . ASP A 1 93 ? -7.168 5.965 -0.726 1 98.75 93 ASP A N 1
ATOM 714 C CA . ASP A 1 93 ? -7.387 6.789 0.461 1 98.75 93 ASP A CA 1
ATOM 715 C C . ASP A 1 93 ? -8.055 5.977 1.573 1 98.75 93 ASP A C 1
ATOM 717 O O . ASP A 1 93 ? -7.629 6.039 2.729 1 98.75 93 ASP A O 1
ATOM 721 N N . MET A 1 94 ? -9.062 5.203 1.197 1 98.88 94 MET A N 1
ATOM 722 C CA . MET A 1 94 ? -9.805 4.434 2.191 1 98.88 94 MET A CA 1
ATOM 723 C C . MET A 1 94 ? -8.953 3.299 2.75 1 98.88 94 MET A C 1
ATOM 725 O O . MET A 1 94 ? -9.078 2.936 3.92 1 98.88 94 MET A O 1
ATOM 729 N N . MET A 1 95 ? -8.047 2.729 1.901 1 98.88 95 MET A N 1
ATOM 730 C CA . MET A 1 95 ? -7.141 1.693 2.387 1 98.88 95 MET A CA 1
ATOM 731 C C . MET A 1 95 ? -6.109 2.277 3.35 1 98.88 95 MET A C 1
ATOM 733 O O . MET A 1 95 ? -5.695 1.613 4.301 1 98.88 95 MET A O 1
ATOM 737 N N . HIS A 1 96 ? -5.648 3.529 3.121 1 98.88 96 HIS A N 1
ATOM 738 C CA . HIS A 1 96 ? -4.797 4.195 4.102 1 98.88 96 HIS A CA 1
ATOM 739 C C . HIS A 1 96 ? -5.5 4.32 5.445 1 98.88 96 HIS A C 1
ATOM 741 O O . HIS A 1 96 ? -4.93 3.979 6.484 1 98.88 96 HIS A O 1
ATOM 747 N N . VAL A 1 97 ? -6.738 4.797 5.387 1 98.88 97 VAL A N 1
ATOM 748 C CA . VAL A 1 97 ? -7.527 5 6.594 1 98.88 97 VAL A CA 1
ATOM 749 C C . VAL A 1 97 ? -7.73 3.664 7.312 1 98.88 97 VAL A C 1
ATOM 751 O O . VAL A 1 97 ? -7.562 3.576 8.531 1 98.88 97 VAL A O 1
ATOM 754 N N . ALA A 1 98 ? -8.047 2.619 6.523 1 98.75 98 ALA A N 1
ATOM 755 C CA . ALA A 1 98 ? -8.227 1.28 7.078 1 98.75 98 ALA A CA 1
ATOM 756 C C . ALA A 1 98 ? -6.953 0.802 7.777 1 98.75 98 ALA A C 1
ATOM 758 O O . ALA A 1 98 ? -7.012 0.275 8.891 1 98.75 98 ALA A O 1
ATOM 759 N N . ALA A 1 99 ? -5.832 1.038 7.191 1 98.12 99 ALA A N 1
ATOM 760 C CA . ALA A 1 99 ? -4.543 0.581 7.707 1 98.12 99 ALA A CA 1
ATOM 761 C C . ALA A 1 99 ? -4.141 1.362 8.953 1 98.12 99 ALA A C 1
ATOM 763 O O . ALA A 1 99 ? -3.266 0.932 9.711 1 98.12 99 ALA A O 1
ATOM 764 N N . ALA A 1 100 ? -4.781 2.494 9.18 1 98.31 100 ALA A N 1
ATOM 765 C CA . ALA A 1 100 ? -4.445 3.383 10.289 1 98.31 100 ALA A CA 1
ATOM 766 C C . ALA A 1 100 ? -5.219 3 11.555 1 98.31 100 ALA A C 1
ATOM 768 O O . ALA A 1 1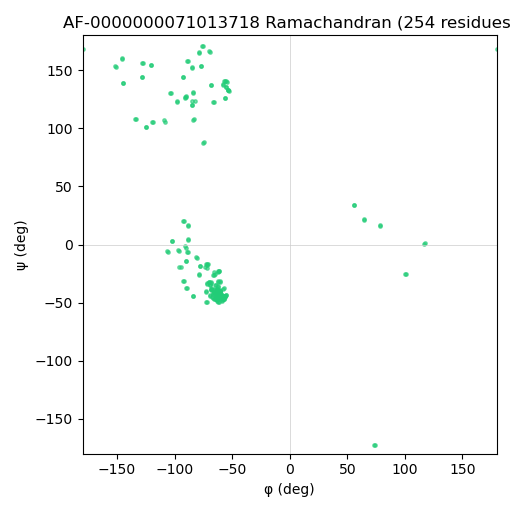00 ? -5.109 3.67 12.578 1 98.31 100 ALA A O 1
ATOM 769 N N . LYS A 1 101 ? -5.961 1.877 11.398 1 96.94 101 LYS A N 1
ATOM 770 C CA . LYS A 1 101 ? -6.703 1.44 12.578 1 96.94 101 LYS A CA 1
ATOM 771 C C . LYS A 1 101 ? -5.777 1.288 13.781 1 96.94 101 LYS A C 1
ATOM 773 O O . LYS A 1 101 ? -4.691 0.712 13.672 1 96.94 101 LYS A O 1
ATOM 778 N N . GLY A 1 102 ? -6.141 1.815 14.953 1 95.81 102 GLY A N 1
ATOM 779 C CA . GLY A 1 102 ? -5.332 1.786 16.156 1 95.81 102 GLY A CA 1
ATOM 780 C C . GLY A 1 102 ? -4.609 3.092 16.438 1 95.81 102 GLY A C 1
ATOM 781 O O . GLY A 1 102 ? -4.184 3.352 17.562 1 95.81 102 GLY A O 1
ATOM 782 N N . ALA A 1 103 ? -4.379 3.869 15.32 1 97.88 103 ALA A N 1
ATOM 783 C CA . ALA A 1 103 ? -3.836 5.211 15.516 1 97.88 103 ALA A CA 1
ATOM 784 C C . ALA A 1 103 ? -4.867 6.137 16.156 1 97.88 103 ALA A C 1
ATOM 786 O O . ALA A 1 103 ? -6.055 5.801 16.219 1 97.88 103 ALA A O 1
ATOM 787 N N . SER A 1 104 ? -4.434 7.277 16.641 1 97.88 104 SER A N 1
ATOM 788 C CA . SER A 1 104 ? -5.324 8.242 17.281 1 97.88 104 SER A CA 1
ATOM 789 C C . SER A 1 104 ? -6.121 9.031 16.25 1 97.88 104 SER A C 1
ATOM 791 O O . SER A 1 104 ? -7.137 9.648 16.578 1 97.88 104 SER A O 1
ATOM 793 N N . GLY A 1 105 ? -5.621 9.008 15.016 1 98.38 105 GLY A N 1
ATOM 794 C CA . GLY A 1 105 ? -6.203 9.734 13.891 1 98.38 105 GLY A CA 1
ATOM 795 C C . GLY A 1 105 ? -5.441 9.531 12.594 1 98.38 105 GLY A C 1
ATOM 796 O O . GLY A 1 105 ? -4.383 8.898 12.578 1 98.38 105 GLY A O 1
ATOM 797 N N . PHE A 1 106 ? -6.027 9.938 11.586 1 98.81 106 PHE A N 1
ATOM 798 C CA . PHE A 1 106 ? -5.43 9.969 10.258 1 98.81 106 PHE A CA 1
ATOM 799 C C . PHE A 1 106 ? -5.371 11.391 9.719 1 98.81 106 PHE A C 1
ATOM 801 O O . PHE A 1 106 ? -6.395 11.953 9.312 1 98.81 106 PHE A O 1
ATOM 808 N N . ALA A 1 107 ? -4.18 11.93 9.727 1 98.69 107 ALA A N 1
ATOM 809 C CA . ALA A 1 107 ? -3.988 13.32 9.328 1 98.69 107 ALA A CA 1
ATOM 810 C C . ALA A 1 107 ? -3.871 13.445 7.812 1 98.69 107 ALA A C 1
ATOM 812 O O . ALA A 1 107 ? -3.072 12.75 7.184 1 98.69 107 ALA A O 1
ATOM 813 N N . THR A 1 108 ? -4.629 14.352 7.199 1 98.69 108 THR A N 1
ATOM 814 C CA . THR A 1 108 ? -4.648 14.531 5.754 1 98.69 108 THR A CA 1
ATOM 815 C C . THR A 1 108 ? -4.977 15.977 5.395 1 98.69 108 THR A C 1
ATOM 817 O O . THR A 1 108 ? -5.645 16.672 6.16 1 98.69 108 THR A O 1
ATOM 820 N N . PHE A 1 109 ? -4.512 16.438 4.23 1 98.12 109 PHE A N 1
ATOM 821 C CA . PHE A 1 109 ? -4.887 17.75 3.693 1 98.12 109 PHE A CA 1
ATOM 822 C C . PHE A 1 109 ? -6.137 17.625 2.826 1 98.12 109 PHE A C 1
ATOM 824 O O . PHE A 1 109 ? -6.723 18.641 2.439 1 98.12 109 PHE A O 1
ATOM 831 N N . ASP A 1 110 ? -6.484 16.406 2.475 1 97.62 110 ASP A N 1
ATOM 832 C CA . ASP A 1 110 ? -7.609 16.188 1.572 1 97.62 110 ASP A CA 1
ATOM 833 C C . ASP A 1 110 ? -8.93 16.203 2.332 1 97.62 110 ASP A C 1
ATOM 835 O O . ASP A 1 110 ? -9.289 15.219 2.986 1 97.62 110 ASP A O 1
ATOM 839 N N . LYS A 1 111 ? -9.695 17.219 2.178 1 96 111 LYS A N 1
ATOM 840 C CA . LYS A 1 111 ? -10.938 17.422 2.908 1 96 111 LYS A CA 1
ATOM 841 C C . LYS A 1 111 ? -11.977 16.375 2.531 1 96 111 LYS A C 1
ATOM 843 O O . LYS A 1 111 ? -12.891 16.094 3.305 1 96 111 LYS A O 1
ATOM 848 N N . ALA A 1 112 ? -11.859 15.797 1.378 1 97.5 112 ALA A N 1
ATOM 849 C CA . ALA A 1 112 ? -12.852 14.836 0.902 1 97.5 112 ALA A CA 1
ATOM 850 C C . ALA A 1 112 ? -12.727 13.508 1.653 1 97.5 112 ALA A C 1
ATOM 852 O O . ALA A 1 112 ? -13.672 12.719 1.682 1 97.5 112 ALA A O 1
ATOM 853 N N . VAL A 1 113 ? -11.555 13.234 2.301 1 98.44 113 VAL A N 1
ATOM 854 C CA . VAL A 1 113 ? -11.297 11.953 2.953 1 98.44 113 VAL A CA 1
ATOM 855 C C . VAL A 1 113 ? -12.273 11.758 4.109 1 98.44 113 VAL A C 1
ATOM 857 O O . VAL A 1 113 ? -12.82 10.664 4.293 1 98.44 113 VAL A O 1
ATOM 860 N N . ALA A 1 114 ? -12.555 12.812 4.887 1 97.56 114 ALA A N 1
ATOM 861 C CA . ALA A 1 114 ? -13.461 12.703 6.027 1 97.56 114 ALA A CA 1
ATOM 862 C C . ALA A 1 114 ? -14.875 12.344 5.57 1 97.56 114 ALA A C 1
ATOM 864 O O . ALA A 1 114 ? -15.516 11.461 6.145 1 97.56 114 ALA A O 1
ATOM 865 N N . ASN A 1 115 ? -15.328 13.055 4.559 1 97.69 115 ASN A N 1
ATOM 866 C CA . ASN A 1 115 ? -16.656 12.781 4.016 1 97.69 115 ASN A CA 1
ATOM 867 C C . ASN A 1 115 ? -16.75 11.367 3.443 1 97.69 115 ASN A C 1
ATOM 869 O O . ASN A 1 115 ? -17.719 10.656 3.689 1 97.69 115 ASN A O 1
ATOM 873 N N . ASP A 1 116 ? -15.773 10.984 2.732 1 98.5 116 ASP A N 1
ATOM 874 C CA . ASP A 1 116 ? -15.742 9.672 2.086 1 98.5 116 ASP A CA 1
ATOM 875 C C . ASP A 1 116 ? -15.672 8.555 3.119 1 98.5 116 ASP A C 1
ATOM 877 O O . ASP A 1 116 ? -16.266 7.488 2.932 1 98.5 116 ASP A O 1
ATOM 881 N N . ALA A 1 117 ? -14.914 8.727 4.191 1 98.38 117 ALA A N 1
ATOM 882 C CA . ALA A 1 117 ? -14.727 7.707 5.215 1 98.38 117 ALA A CA 1
ATOM 883 C C . ALA A 1 117 ? -16.016 7.469 5.996 1 98.38 117 ALA A C 1
ATOM 885 O O . ALA A 1 117 ? -16.266 6.352 6.457 1 98.38 117 ALA A O 1
ATOM 886 N N . GLY A 1 118 ? -16.75 8.578 6.121 1 97.06 118 GLY A N 1
ATOM 887 C CA . GLY A 1 118 ? -18.047 8.445 6.766 1 97.06 118 GLY A CA 1
ATOM 888 C C . GLY A 1 118 ? -17.953 8.25 8.266 1 97.06 118 GLY A C 1
ATOM 889 O O . GLY A 1 118 ? -16.875 8.375 8.844 1 97.06 118 GLY A O 1
ATOM 890 N N . VAL A 1 119 ? -19.047 7.977 8.914 1 95 119 VAL A N 1
ATOM 891 C CA . VAL A 1 119 ? -19.172 7.973 10.367 1 95 119 VAL A CA 1
ATOM 892 C C . VAL A 1 119 ? -18.594 6.68 10.938 1 95 119 VAL A C 1
ATOM 894 O O . VAL A 1 119 ? -18.203 6.625 12.102 1 95 119 VAL A O 1
ATOM 897 N N . ASP A 1 120 ? -18.578 5.637 10.172 1 96.62 120 ASP A N 1
ATOM 898 C CA . ASP A 1 120 ? -18.109 4.344 10.656 1 96.62 120 ASP A CA 1
ATOM 899 C C . ASP A 1 120 ? -16.625 4.164 10.359 1 96.62 120 ASP A C 1
ATOM 901 O O . ASP A 1 120 ? -16.125 3.037 10.297 1 96.62 120 ASP A O 1
ATOM 905 N N . THR A 1 121 ? -15.93 5.305 10.133 1 98.38 121 THR A N 1
ATOM 906 C CA . THR A 1 121 ? -14.5 5.27 9.852 1 98.38 121 THR A CA 1
ATOM 907 C C . THR A 1 121 ? -13.75 4.531 10.961 1 98.38 121 THR A C 1
ATOM 909 O O . THR A 1 121 ? -14.078 4.676 12.141 1 98.38 121 THR A O 1
ATOM 912 N N . PRO A 1 122 ? -12.734 3.715 10.594 1 98.25 122 PRO A N 1
ATOM 913 C CA . PRO A 1 122 ? -12 2.934 11.586 1 98.25 122 PRO A CA 1
ATOM 914 C C . PRO A 1 122 ? -11.07 3.793 12.438 1 98.25 122 PRO A C 1
ATOM 916 O O . PRO A 1 122 ? -10.57 3.33 13.469 1 98.25 122 PRO A O 1
ATOM 919 N N . VAL A 1 123 ? -10.758 4.934 12.055 1 98.44 123 VAL A N 1
ATOM 920 C CA . VAL A 1 123 ? -9.898 5.891 12.742 1 98.44 123 VAL A CA 1
ATOM 921 C C . VAL A 1 123 ? -10.406 7.309 12.508 1 98.44 123 VAL A C 1
ATOM 923 O O . VAL A 1 123 ? -10.836 7.645 11.398 1 98.44 123 VAL A O 1
ATOM 926 N N . PRO A 1 124 ? -10.414 8.164 13.5 1 98.19 124 PRO A N 1
ATOM 927 C CA . PRO A 1 124 ? -10.836 9.539 13.258 1 98.19 124 PRO A CA 1
ATOM 928 C C . PRO A 1 124 ? -10 10.234 12.18 1 98.19 124 PRO A C 1
ATOM 930 O O . PRO A 1 124 ? -8.789 10.031 12.109 1 98.19 124 PRO A O 1
ATOM 933 N N . ILE A 1 125 ? -10.68 10.984 11.297 1 98.62 125 ILE A N 1
ATOM 934 C CA . ILE A 1 125 ? -9.969 11.742 10.266 1 98.62 125 ILE A CA 1
ATOM 935 C C . ILE A 1 125 ? -9.641 13.141 10.789 1 98.62 125 ILE A C 1
ATOM 937 O O . ILE A 1 125 ? -10.516 13.836 11.32 1 98.62 125 ILE A O 1
ATOM 941 N N . GLU A 1 126 ? -8.414 13.516 10.703 1 97.94 126 GLU A N 1
ATOM 942 C CA . GLU A 1 126 ? -7.941 14.852 11.07 1 97.94 126 GLU A CA 1
ATOM 943 C C . GLU A 1 126 ? -7.57 15.664 9.836 1 97.94 126 GLU A C 1
ATOM 945 O O . GLU A 1 126 ? -6.523 15.43 9.227 1 97.94 126 GLU A O 1
ATOM 950 N N . THR A 1 127 ? -8.406 16.609 9.492 1 97.75 127 THR A N 1
ATOM 951 C CA . THR A 1 127 ? -8.102 17.469 8.359 1 97.75 127 THR A CA 1
ATOM 952 C C . THR A 1 127 ? -7.172 18.594 8.773 1 97.75 127 THR A C 1
ATOM 954 O O . THR A 1 127 ? -7.484 19.359 9.695 1 97.75 127 THR A O 1
ATOM 957 N N . LEU A 1 128 ? -6.02 18.625 8.039 1 96.19 128 LEU A N 1
ATOM 958 C CA . LEU A 1 128 ? -5.047 19.672 8.32 1 96.19 128 LEU A CA 1
ATOM 959 C C . LEU A 1 128 ? -5.391 20.953 7.57 1 96.19 128 LEU A C 1
ATOM 961 O O . LEU A 1 128 ? -5.641 20.938 6.363 1 96.19 128 LEU A O 1
ATOM 965 N N . ASN A 1 129 ? -5.617 22.031 8.203 1 89.06 129 ASN A N 1
ATOM 966 C CA . ASN A 1 129 ? -5.996 23.312 7.594 1 89.06 129 ASN A CA 1
ATOM 967 C C . ASN A 1 129 ? -5.293 24.484 8.258 1 89.06 129 ASN A C 1
ATOM 969 O O . ASN A 1 129 ? -4.895 24.391 9.422 1 89.06 1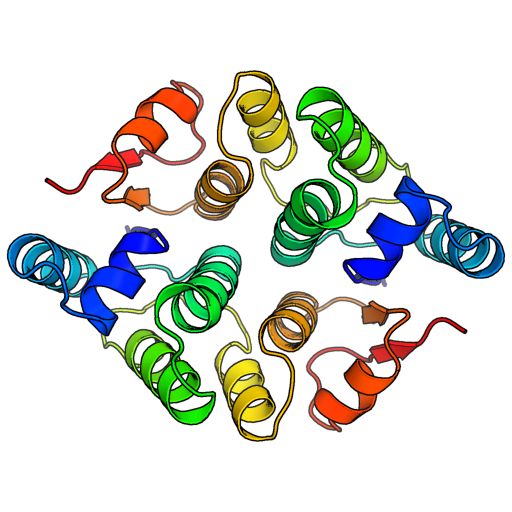29 ASN A O 1
ATOM 973 N N . MET B 1 1 ? -1.496 9.039 22.078 1 80.88 1 MET B N 1
ATOM 974 C CA . MET B 1 1 ? -1.632 8.047 21.016 1 80.88 1 MET B CA 1
ATOM 975 C C . MET B 1 1 ? -1.145 8.602 19.688 1 80.88 1 MET B C 1
ATOM 977 O O . MET B 1 1 ? -1.07 9.82 19.516 1 80.88 1 MET B O 1
ATOM 981 N N . THR B 1 2 ? -0.489 7.863 18.797 1 96.38 2 THR B N 1
ATOM 982 C CA . THR B 1 2 ? 0.278 8.258 17.609 1 96.38 2 THR B CA 1
ATOM 983 C C . THR B 1 2 ? -0.611 8.297 16.375 1 96.38 2 THR B C 1
ATOM 985 O O . THR B 1 2 ? -1.368 7.363 16.125 1 96.38 2 THR B O 1
ATOM 988 N N . ARG B 1 3 ? -0.605 9.406 15.711 1 98.06 3 ARG B N 1
ATOM 989 C CA . ARG B 1 3 ? -1.456 9.531 14.531 1 98.06 3 ARG B CA 1
ATOM 990 C C . ARG B 1 3 ? -0.772 8.961 13.297 1 98.06 3 ARG B C 1
ATOM 992 O O . ARG B 1 3 ? 0.458 8.953 13.211 1 98.06 3 ARG B O 1
ATOM 999 N N . ALA B 1 4 ? -1.585 8.508 12.352 1 98.81 4 ALA B N 1
ATOM 1000 C CA . ALA B 1 4 ? -1.104 8.195 11.008 1 98.81 4 ALA B CA 1
ATOM 1001 C C . ALA B 1 4 ? -1.172 9.422 10.102 1 98.81 4 ALA B C 1
ATOM 1003 O O . ALA B 1 4 ? -1.89 10.375 10.398 1 98.81 4 ALA B O 1
ATOM 1004 N N . VAL B 1 5 ? -0.375 9.398 9.062 1 98.88 5 VAL B N 1
ATOM 1005 C CA . VAL B 1 5 ? -0.327 10.562 8.188 1 98.88 5 VAL B CA 1
ATOM 1006 C C . VAL B 1 5 ? -0.533 10.117 6.738 1 98.88 5 VAL B C 1
ATOM 1008 O O . VAL B 1 5 ? -0.058 9.055 6.332 1 98.88 5 VAL B O 1
ATOM 1011 N N . ASP B 1 6 ? -1.204 10.93 5.996 1 98.81 6 ASP B N 1
ATOM 1012 C CA . ASP B 1 6 ? -1.549 10.68 4.598 1 98.81 6 ASP B CA 1
ATOM 1013 C C . ASP B 1 6 ? -0.358 10.953 3.682 1 98.81 6 ASP B C 1
ATOM 1015 O O . ASP B 1 6 ? 0.604 11.609 4.086 1 98.81 6 ASP B O 1
ATOM 1019 N N . THR B 1 7 ? -0.498 10.461 2.457 1 98.75 7 THR B N 1
ATOM 1020 C CA . THR B 1 7 ? 0.509 10.633 1.416 1 98.75 7 THR B CA 1
ATOM 1021 C C . THR B 1 7 ? 0.792 12.117 1.184 1 98.75 7 THR B C 1
ATOM 1023 O O . THR B 1 7 ? 1.95 12.531 1.12 1 98.75 7 THR B O 1
ATOM 1026 N N . ASN B 1 8 ? -0.249 12.945 1.099 1 97.81 8 ASN B N 1
ATOM 1027 C CA . ASN B 1 8 ? -0.062 14.352 0.758 1 97.81 8 ASN B CA 1
ATOM 1028 C C . ASN B 1 8 ? 0.698 15.094 1.851 1 97.81 8 ASN B C 1
ATOM 1030 O O . ASN B 1 8 ? 1.333 16.109 1.584 1 97.81 8 ASN B O 1
ATOM 1034 N N . VAL B 1 9 ? 0.624 14.625 3.084 1 98.69 9 VAL B N 1
ATOM 1035 C CA . VAL B 1 9 ? 1.395 15.234 4.164 1 98.69 9 VAL B CA 1
ATOM 1036 C C . VAL B 1 9 ? 2.885 15.008 3.926 1 98.69 9 VAL B C 1
ATOM 1038 O O . VAL B 1 9 ? 3.688 15.938 4.035 1 98.69 9 VAL B O 1
ATOM 1041 N N . LEU B 1 10 ? 3.258 13.781 3.58 1 98.81 10 LEU B N 1
ATOM 1042 C CA . LEU B 1 10 ? 4.648 13.461 3.27 1 98.81 10 LEU B CA 1
ATOM 1043 C C . LEU B 1 10 ? 5.129 14.266 2.064 1 98.81 10 LEU B C 1
ATOM 1045 O O . LEU B 1 10 ? 6.195 14.883 2.111 1 98.81 10 LEU B O 1
ATOM 1049 N N . VAL B 1 11 ? 4.355 14.25 1.02 1 98.62 11 VAL B N 1
ATOM 1050 C CA . VAL B 1 11 ? 4.734 14.852 -0.253 1 98.62 11 VAL B CA 1
ATOM 1051 C C . VAL B 1 11 ? 4.91 16.359 -0.079 1 98.62 11 VAL B C 1
ATOM 1053 O O . VAL B 1 11 ? 5.848 16.953 -0.618 1 98.62 11 VAL B O 1
ATOM 1056 N N . ARG B 1 12 ? 4.043 16.969 0.71 1 98.38 12 ARG B N 1
ATOM 1057 C CA . ARG B 1 12 ? 4.152 18.406 0.955 1 98.38 12 ARG B CA 1
ATOM 1058 C C . ARG B 1 12 ? 5.449 18.734 1.687 1 98.38 12 ARG B C 1
ATOM 1060 O O . ARG B 1 12 ? 6.109 19.734 1.372 1 98.38 12 ARG B O 1
ATOM 1067 N N . LEU B 1 13 ? 5.73 17.922 2.678 1 98.38 13 LEU B N 1
ATOM 1068 C CA . LEU B 1 13 ? 6.977 18.156 3.404 1 98.38 13 LEU B CA 1
ATOM 1069 C C . LEU B 1 13 ? 8.18 17.984 2.484 1 98.38 13 LEU B C 1
ATOM 1071 O O . LEU B 1 13 ? 9.102 18.797 2.506 1 98.38 13 LEU B O 1
ATOM 1075 N N . ILE B 1 14 ? 8.188 16.969 1.639 1 98.5 14 ILE B N 1
ATOM 1076 C CA . ILE B 1 14 ? 9.312 16.594 0.79 1 98.5 14 ILE B CA 1
ATOM 1077 C C . ILE B 1 14 ? 9.523 17.656 -0.288 1 98.5 14 ILE B C 1
ATOM 1079 O O . ILE B 1 14 ? 10.648 18.078 -0.549 1 98.5 14 ILE B O 1
ATOM 1083 N N . THR B 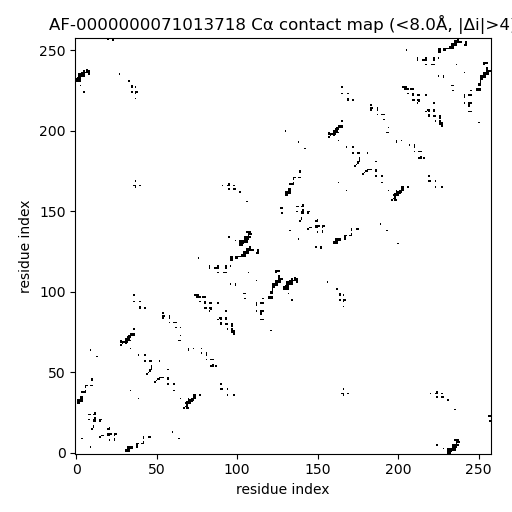1 15 ? 8.43 18.094 -0.882 1 98.12 15 THR B N 1
ATOM 1084 C CA . THR B 1 15 ? 8.555 18.922 -2.066 1 98.12 15 THR B CA 1
ATOM 1085 C C . THR B 1 15 ? 8.562 20.406 -1.685 1 98.12 15 THR B C 1
ATOM 1087 O O . THR B 1 15 ? 9.148 21.234 -2.385 1 98.12 15 THR B O 1
ATOM 1090 N N . GLY B 1 16 ? 7.871 20.75 -0.629 1 97.12 16 GLY B N 1
ATOM 1091 C CA . GLY B 1 16 ? 7.805 22.125 -0.169 1 97.12 16 GLY B CA 1
ATOM 1092 C C . GLY B 1 16 ? 7.133 23.047 -1.163 1 97.12 16 GLY B C 1
ATOM 1093 O O . GLY B 1 16 ? 7.391 24.266 -1.166 1 97.12 16 GLY B O 1
ATOM 1094 N N . ASP B 1 17 ? 6.355 22.531 -2.033 1 96.12 17 ASP B N 1
ATOM 1095 C CA . ASP B 1 17 ? 5.844 23.312 -3.16 1 96.12 17 ASP B CA 1
ATOM 1096 C C . ASP B 1 17 ? 4.648 24.156 -2.74 1 96.12 17 ASP B C 1
ATOM 1098 O O . ASP B 1 17 ? 4.191 25.016 -3.502 1 96.12 17 ASP B O 1
ATOM 1102 N N . ASP B 1 18 ? 4.059 24.016 -1.606 1 95.5 18 ASP B N 1
ATOM 1103 C CA . ASP B 1 18 ? 3.086 24.859 -0.917 1 95.5 18 ASP B CA 1
ATOM 1104 C C . ASP B 1 18 ? 3.57 25.219 0.484 1 95.5 18 ASP B C 1
ATOM 1106 O O . ASP B 1 18 ? 3.438 24.438 1.418 1 95.5 18 ASP B O 1
ATOM 1110 N N . ALA B 1 19 ? 4.07 26.438 0.572 1 96.19 19 ALA B N 1
ATOM 1111 C CA . ALA B 1 19 ? 4.777 26.844 1.788 1 96.19 19 ALA B CA 1
ATOM 1112 C C . ALA B 1 19 ? 3.877 26.703 3.012 1 96.19 19 ALA B C 1
ATOM 1114 O O . ALA B 1 19 ? 4.32 26.25 4.07 1 96.19 19 ALA B O 1
ATOM 1115 N N . ALA B 1 20 ? 2.686 27.141 2.871 1 96.38 20 ALA B N 1
ATOM 1116 C CA . ALA B 1 20 ? 1.749 27.078 3.99 1 96.38 20 ALA B CA 1
ATOM 1117 C C . ALA B 1 20 ? 1.476 25.641 4.395 1 96.38 20 ALA B C 1
ATOM 1119 O O . ALA B 1 20 ? 1.531 25.297 5.582 1 96.38 20 ALA B O 1
ATOM 1120 N N . GLN B 1 21 ? 1.228 24.75 3.453 1 96.62 21 GLN B N 1
ATOM 1121 C CA . GLN B 1 21 ? 0.968 23.344 3.76 1 96.62 21 GLN B CA 1
ATOM 1122 C C . GLN B 1 21 ? 2.238 22.625 4.219 1 96.62 21 GLN B C 1
ATOM 1124 O O . GLN B 1 21 ? 2.184 21.719 5.043 1 96.62 21 GLN B O 1
ATOM 1129 N N . ALA B 1 22 ? 3.344 23.062 3.648 1 97.69 22 ALA B N 1
ATOM 1130 C CA . ALA B 1 22 ? 4.609 22.484 4.09 1 97.69 22 ALA B CA 1
ATOM 1131 C C . ALA B 1 22 ? 4.852 22.75 5.57 1 97.69 22 ALA B C 1
ATOM 1133 O O . ALA B 1 22 ? 5.332 21.875 6.293 1 97.69 22 ALA B O 1
ATOM 1134 N N . ALA B 1 23 ? 4.52 23.938 6.027 1 97.69 23 ALA B N 1
ATOM 1135 C CA . ALA B 1 23 ? 4.664 24.266 7.441 1 97.69 23 ALA B CA 1
ATOM 1136 C C . ALA B 1 23 ? 3.736 23.422 8.305 1 97.69 23 ALA B C 1
ATOM 1138 O O . ALA B 1 23 ? 4.129 22.953 9.375 1 97.69 23 ALA B O 1
ATOM 1139 N N . LEU B 1 24 ? 2.547 23.219 7.863 1 97.5 24 LEU B N 1
ATOM 1140 C CA . LEU B 1 24 ? 1.586 22.375 8.57 1 97.5 24 LEU B CA 1
ATOM 1141 C C . LEU B 1 24 ? 2.035 20.922 8.57 1 97.5 24 LEU B C 1
ATOM 1143 O O . LEU B 1 24 ? 1.885 20.219 9.578 1 97.5 24 LEU B O 1
ATOM 1147 N N . ALA B 1 25 ? 2.525 20.453 7.441 1 98.31 25 ALA B N 1
ATOM 1148 C CA . ALA B 1 25 ? 3.059 19.094 7.355 1 98.31 25 ALA B CA 1
ATOM 1149 C C . ALA B 1 25 ? 4.207 18.906 8.344 1 98.31 25 ALA B C 1
ATOM 1151 O O . ALA B 1 25 ? 4.266 17.875 9.031 1 98.31 25 ALA B O 1
ATOM 1152 N N . LEU B 1 26 ? 5.102 19.906 8.352 1 97.5 26 LEU B N 1
ATOM 1153 C CA . LEU B 1 26 ? 6.211 19.844 9.297 1 97.5 26 LEU B CA 1
ATOM 1154 C C . LEU B 1 26 ? 5.699 19.734 10.727 1 97.5 26 LEU B C 1
ATOM 1156 O O . LEU B 1 26 ? 6.207 18.938 11.516 1 97.5 26 LEU B O 1
ATOM 1160 N N . SER B 1 27 ? 4.727 20.516 11.047 1 97.06 27 SER B N 1
ATOM 1161 C CA . SER B 1 27 ? 4.141 20.484 12.383 1 97.06 27 SER B CA 1
ATOM 1162 C C . SER B 1 27 ? 3.514 19.125 12.68 1 97.06 27 SER B C 1
ATOM 1164 O O . SER B 1 27 ? 3.648 18.594 13.781 1 97.06 27 SER B O 1
ATOM 1166 N N . ALA B 1 28 ? 2.787 18.531 11.734 1 97.12 28 ALA B N 1
ATOM 1167 C CA . ALA B 1 28 ? 2.143 17.234 11.883 1 97.12 28 ALA B CA 1
ATOM 1168 C C . ALA B 1 28 ? 3.174 16.141 12.109 1 97.12 28 ALA B C 1
ATOM 1170 O O . ALA B 1 28 ? 2.918 15.18 12.844 1 97.12 28 ALA B O 1
ATOM 1171 N N . LEU B 1 29 ? 4.324 16.312 11.531 1 97.88 29 LEU B N 1
ATOM 1172 C CA . LEU B 1 29 ? 5.355 15.281 11.594 1 97.88 29 LEU B CA 1
ATOM 1173 C C . LEU B 1 29 ? 6.344 15.562 12.719 1 97.88 29 LEU B C 1
ATOM 1175 O O . LEU B 1 29 ? 7.25 14.766 12.969 1 97.88 29 LEU B O 1
ATOM 1179 N N . ASP B 1 30 ? 6.172 16.719 13.359 1 96.81 30 ASP B N 1
ATOM 1180 C CA . ASP B 1 30 ? 6.973 17.047 14.539 1 96.81 30 ASP B CA 1
ATOM 1181 C C . ASP B 1 30 ? 6.324 16.531 15.812 1 96.81 30 ASP B C 1
ATOM 1183 O O . ASP B 1 30 ? 6.551 17.078 16.891 1 96.81 30 ASP B O 1
ATOM 1187 N N . GLN B 1 31 ? 5.449 15.664 15.688 1 97.19 31 GLN B N 1
ATOM 1188 C CA . GLN B 1 31 ? 4.82 14.828 16.719 1 97.19 31 GLN B CA 1
ATOM 1189 C C . GLN B 1 31 ? 4.879 13.352 16.328 1 97.19 31 GLN B C 1
ATOM 1191 O O . GLN B 1 31 ? 5.07 13.016 15.164 1 97.19 31 GLN B O 1
ATOM 1196 N N . ASP B 1 32 ? 4.797 12.555 17.406 1 98.25 32 ASP B N 1
ATOM 1197 C CA . ASP B 1 32 ? 4.867 11.125 17.125 1 98.25 32 ASP B CA 1
ATOM 1198 C C . ASP B 1 32 ? 3.832 10.727 16.062 1 98.25 32 ASP B C 1
ATOM 1200 O O . ASP B 1 32 ? 2.654 11.078 16.188 1 98.25 32 ASP B O 1
ATOM 1204 N N . PHE B 1 33 ? 4.273 9.969 15.078 1 98.62 33 PHE B N 1
ATOM 1205 C CA . PHE B 1 33 ? 3.346 9.539 14.039 1 98.62 33 PHE B CA 1
ATOM 1206 C C . PHE B 1 33 ? 3.699 8.141 13.547 1 98.62 33 PHE B C 1
ATOM 1208 O O . PHE B 1 33 ? 4.809 7.652 13.781 1 98.62 33 PHE B O 1
ATOM 1215 N N . VAL B 1 34 ? 2.697 7.512 12.938 1 98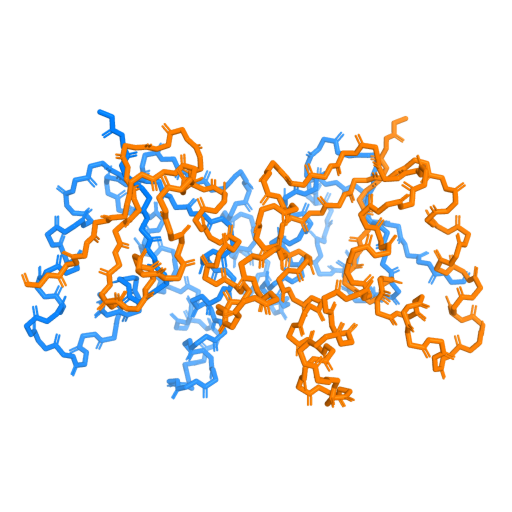.25 34 VAL B N 1
ATOM 1216 C CA . VAL B 1 34 ? 2.834 6.211 12.289 1 98.25 34 VAL B CA 1
ATOM 1217 C C . VAL B 1 34 ? 2.904 6.395 10.773 1 98.25 34 VAL B C 1
ATOM 1219 O O . VAL B 1 34 ? 2.137 7.172 10.195 1 98.25 34 VAL B O 1
ATOM 1222 N N . LEU B 1 35 ? 3.916 5.758 10.211 1 98.69 35 LEU B N 1
ATOM 1223 C CA . LEU B 1 35 ? 4.059 5.715 8.766 1 98.69 35 LEU B CA 1
ATOM 1224 C C . LEU B 1 35 ? 3.506 4.406 8.203 1 98.69 35 LEU B C 1
ATOM 1226 O O . LEU B 1 35 ? 3.912 3.324 8.633 1 98.69 35 LEU B O 1
ATOM 1230 N N . LEU B 1 36 ? 2.576 4.496 7.316 1 98.69 36 LEU B N 1
ATOM 1231 C CA . LEU B 1 36 ? 1.927 3.314 6.758 1 98.69 36 LEU B CA 1
ATOM 1232 C C . LEU B 1 36 ? 2.627 2.861 5.48 1 98.69 36 LEU B C 1
ATOM 1234 O O . LEU B 1 36 ? 3.055 3.691 4.672 1 98.69 36 LEU B O 1
ATOM 1238 N N . ALA B 1 37 ? 2.688 1.512 5.27 1 98.75 37 ALA B N 1
ATOM 1239 C CA . ALA B 1 37 ? 3.287 0.962 4.055 1 98.75 37 ALA B CA 1
ATOM 1240 C C . ALA B 1 37 ? 2.547 1.443 2.811 1 98.75 37 ALA B C 1
ATOM 1242 O O . ALA B 1 37 ? 3.172 1.784 1.804 1 98.75 37 ALA B O 1
ATOM 1243 N N . THR B 1 38 ? 1.217 1.5 2.877 1 98.81 38 THR B N 1
ATOM 1244 C CA . THR B 1 38 ? 0.417 1.934 1.737 1 98.81 38 THR B CA 1
ATOM 1245 C C . THR B 1 38 ? 0.704 3.393 1.398 1 98.81 38 THR B C 1
ATOM 1247 O O . THR B 1 38 ? 0.757 3.766 0.224 1 98.81 38 THR B O 1
ATOM 1250 N N . VAL B 1 39 ? 0.958 4.188 2.363 1 98.88 39 VAL B N 1
ATOM 1251 C CA . VAL B 1 39 ? 1.25 5.605 2.176 1 98.88 39 VAL B CA 1
ATOM 1252 C C . VAL B 1 39 ? 2.643 5.77 1.57 1 98.88 39 VAL B C 1
ATOM 1254 O O . VAL B 1 39 ? 2.844 6.594 0.675 1 98.88 39 VAL B O 1
ATOM 1257 N N . MET B 1 40 ? 3.57 4.965 2.035 1 98.88 40 MET B N 1
ATOM 1258 C CA . MET B 1 40 ? 4.926 5.039 1.497 1 98.88 40 MET B CA 1
ATOM 1259 C C . MET B 1 40 ? 4.945 4.668 0.018 1 98.88 40 MET B C 1
ATOM 1261 O O . MET B 1 40 ? 5.598 5.336 -0.785 1 98.88 40 MET B O 1
ATOM 1265 N N . VAL B 1 41 ? 4.238 3.641 -0.352 1 98.88 41 VAL B N 1
ATOM 1266 C CA . VAL B 1 41 ? 4.191 3.193 -1.74 1 98.88 41 VAL B CA 1
ATOM 1267 C C . VAL B 1 41 ? 3.568 4.281 -2.611 1 98.88 41 VAL B C 1
ATOM 1269 O O . VAL B 1 41 ? 4.094 4.613 -3.676 1 98.88 41 VAL B O 1
ATOM 1272 N N . GLU B 1 42 ? 2.467 4.871 -2.148 1 98.81 42 GLU B N 1
ATOM 1273 C CA . GLU B 1 42 ? 1.822 5.941 -2.902 1 98.81 42 GLU B CA 1
ATOM 1274 C C . GLU B 1 42 ? 2.725 7.168 -3.002 1 98.81 42 GLU B C 1
ATOM 1276 O O . GLU B 1 42 ? 2.793 7.812 -4.051 1 98.81 42 GLU B O 1
ATOM 1281 N N . ALA B 1 43 ? 3.418 7.523 -1.898 1 98.81 43 ALA B N 1
ATOM 1282 C CA . ALA B 1 43 ? 4.305 8.688 -1.903 1 98.81 43 ALA B CA 1
ATOM 1283 C C . ALA B 1 43 ? 5.418 8.523 -2.936 1 98.81 43 ALA B C 1
ATOM 1285 O O . ALA B 1 43 ? 5.715 9.453 -3.688 1 98.81 43 ALA B O 1
ATOM 1286 N N . GLU B 1 44 ? 6.004 7.316 -2.922 1 98.88 44 GLU B N 1
ATOM 1287 C CA . GLU B 1 44 ? 7.039 7.055 -3.918 1 98.88 44 GLU B CA 1
ATOM 1288 C C . GLU B 1 44 ? 6.504 7.25 -5.332 1 98.88 44 GLU B C 1
ATOM 1290 O O . GLU B 1 44 ? 7.156 7.883 -6.168 1 98.88 44 GLU B O 1
ATOM 1295 N N . TRP B 1 45 ? 5.352 6.77 -5.645 1 98.44 45 TRP B N 1
ATOM 1296 C CA . TRP B 1 45 ? 4.738 6.891 -6.965 1 98.44 45 TRP B CA 1
ATOM 1297 C C . TRP B 1 45 ? 4.469 8.352 -7.309 1 98.44 45 TRP B C 1
ATOM 1299 O O . TRP B 1 45 ? 4.711 8.781 -8.438 1 98.44 45 TRP B O 1
ATOM 1309 N N . VAL B 1 46 ? 3.955 9.078 -6.371 1 98.31 46 VAL B N 1
ATOM 1310 C CA . VAL B 1 46 ? 3.656 10.492 -6.594 1 98.31 46 VAL B CA 1
ATOM 1311 C C . VAL B 1 46 ? 4.941 11.242 -6.918 1 98.31 46 VAL B C 1
ATOM 1313 O O . VAL B 1 46 ? 4.984 12.031 -7.867 1 98.31 46 VAL B O 1
ATOM 1316 N N . LEU B 1 47 ? 6.008 10.992 -6.125 1 98.75 47 LEU B N 1
ATOM 1317 C CA . LEU B 1 47 ? 7.281 11.672 -6.324 1 98.75 47 LEU B CA 1
ATOM 1318 C C . LEU B 1 47 ? 7.879 11.32 -7.684 1 98.75 47 LEU B C 1
ATOM 1320 O O . LEU B 1 47 ? 8.484 12.172 -8.336 1 98.75 47 LEU B O 1
ATOM 1324 N N . ARG B 1 48 ? 7.707 10.047 -8.055 1 98.38 48 ARG B N 1
ATOM 1325 C CA . ARG B 1 48 ? 8.211 9.57 -9.336 1 98.38 48 ARG B CA 1
ATOM 1326 C C . ARG B 1 48 ? 7.367 10.109 -10.484 1 98.38 48 ARG B C 1
ATOM 1328 O O . ARG B 1 48 ? 7.902 10.68 -11.438 1 98.38 48 ARG B O 1
ATOM 1335 N N . SER B 1 49 ? 6.074 10.023 -10.461 1 96.88 49 SER B N 1
ATOM 1336 C CA . SER B 1 49 ? 5.191 10.281 -11.594 1 96.88 49 SER B CA 1
ATOM 1337 C C . SER B 1 49 ? 4.891 11.766 -11.734 1 96.88 49 SER B C 1
ATOM 1339 O O . SER B 1 49 ? 4.914 12.305 -12.844 1 96.88 49 SER B O 1
ATOM 1341 N N . ARG B 1 50 ? 4.602 12.43 -10.648 1 97.19 50 ARG B N 1
ATOM 1342 C CA . ARG B 1 50 ? 4.195 13.828 -10.695 1 97.19 50 ARG B CA 1
ATOM 1343 C C . ARG B 1 50 ? 5.402 14.75 -10.602 1 97.19 50 ARG B C 1
ATOM 1345 O O . ARG B 1 50 ? 5.465 15.773 -11.297 1 97.19 50 ARG B O 1
ATOM 1352 N N . TYR B 1 51 ? 6.367 14.391 -9.812 1 98.19 51 TYR B N 1
ATOM 1353 C CA . TYR B 1 51 ? 7.473 15.305 -9.555 1 98.19 51 TYR B CA 1
ATOM 1354 C C . TYR B 1 51 ? 8.727 14.867 -10.297 1 98.19 51 TYR B C 1
ATOM 1356 O O . TYR B 1 51 ? 9.742 15.57 -10.289 1 98.19 51 TYR B O 1
ATOM 1364 N N . ARG B 1 52 ? 8.75 13.742 -10.938 1 98.38 52 ARG B N 1
ATOM 1365 C CA . ARG B 1 52 ? 9.805 13.227 -11.805 1 98.38 52 ARG B CA 1
ATOM 1366 C C . ARG B 1 52 ? 11.141 13.172 -11.07 1 98.38 52 ARG B C 1
ATOM 1368 O O . ARG B 1 52 ? 12.188 13.469 -11.641 1 98.38 52 ARG B O 1
ATOM 1375 N N . MET B 1 53 ? 11.047 12.906 -9.82 1 98.5 53 MET B N 1
ATOM 1376 C CA . MET B 1 53 ? 12.273 12.695 -9.062 1 98.5 53 MET B CA 1
ATOM 1377 C C . MET B 1 53 ? 12.969 11.414 -9.492 1 98.5 53 MET B C 1
ATOM 1379 O O . MET B 1 53 ? 12.32 10.398 -9.742 1 98.5 53 MET B O 1
ATOM 1383 N N . ASP B 1 54 ? 14.32 11.555 -9.625 1 98.31 54 ASP B N 1
ATOM 1384 C CA . ASP B 1 54 ? 15.031 10.328 -9.969 1 98.31 54 ASP B CA 1
ATOM 1385 C C . ASP B 1 54 ? 15.156 9.406 -8.758 1 98.31 54 ASP B C 1
ATOM 1387 O O . ASP B 1 54 ? 14.727 9.758 -7.656 1 98.31 54 ASP B O 1
ATOM 1391 N N . ARG B 1 55 ? 15.602 8.219 -8.969 1 98.31 55 ARG B N 1
ATOM 1392 C CA . ARG B 1 55 ? 15.594 7.16 -7.961 1 98.31 55 ARG B CA 1
ATOM 1393 C C . ARG B 1 55 ? 16.359 7.578 -6.711 1 98.31 55 ARG B C 1
ATOM 1395 O O . ARG B 1 55 ? 15.844 7.473 -5.598 1 98.31 55 ARG B O 1
ATOM 1402 N N . PRO B 1 56 ? 17.625 8.18 -6.758 1 98.06 56 PRO B N 1
ATOM 1403 C CA . PRO B 1 56 ? 18.328 8.602 -5.543 1 98.06 56 PRO B CA 1
ATOM 1404 C C . PRO B 1 56 ? 17.562 9.68 -4.773 1 98.06 56 PRO B C 1
ATOM 1406 O O . PRO B 1 56 ? 17.562 9.672 -3.541 1 98.06 56 PRO B O 1
ATOM 1409 N N . GLN B 1 57 ? 16.922 10.562 -5.469 1 98.56 57 GLN B N 1
ATOM 1410 C CA . GLN B 1 57 ? 16.141 11.617 -4.824 1 98.56 57 GLN B CA 1
ATOM 1411 C C . GLN B 1 57 ? 14.961 11.039 -4.055 1 98.56 57 GLN B C 1
ATOM 1413 O O . GLN B 1 57 ? 14.695 11.438 -2.922 1 98.56 57 GLN B O 1
ATOM 1418 N N . ARG B 1 58 ? 14.219 10.109 -4.734 1 98.75 58 ARG B N 1
ATOM 1419 C CA . ARG B 1 58 ? 13.07 9.492 -4.086 1 98.75 58 ARG B CA 1
ATOM 1420 C C . ARG B 1 58 ? 13.492 8.695 -2.859 1 98.75 58 ARG B C 1
ATOM 1422 O O . ARG B 1 58 ? 12.852 8.781 -1.807 1 98.75 58 ARG B O 1
ATOM 1429 N N . ALA B 1 59 ? 14.586 7.965 -3.002 1 98.5 59 ALA B N 1
ATOM 1430 C CA . ALA B 1 59 ? 15.094 7.168 -1.887 1 98.5 59 ALA B CA 1
ATOM 1431 C C . ALA B 1 59 ? 15.5 8.062 -0.716 1 98.5 59 ALA B C 1
ATOM 1433 O O . ALA B 1 59 ? 15.164 7.773 0.436 1 98.5 59 ALA B O 1
ATOM 1434 N N . ALA B 1 60 ? 16.219 9.133 -1.021 1 98.25 60 ALA B N 1
ATOM 1435 C CA . ALA B 1 60 ? 16.656 10.062 0.017 1 98.25 60 ALA B CA 1
ATOM 1436 C C . ALA B 1 60 ? 15.469 10.711 0.715 1 98.25 60 ALA B C 1
ATOM 1438 O O . ALA B 1 60 ? 15.484 10.898 1.935 1 98.25 60 ALA B O 1
ATOM 1439 N N . ALA B 1 61 ? 14.477 11.078 -0.016 1 98.75 61 ALA B N 1
ATOM 1440 C CA . ALA B 1 61 ? 13.281 11.719 0.536 1 98.75 61 ALA B CA 1
ATOM 1441 C C . ALA B 1 61 ? 12.555 10.781 1.493 1 98.75 61 ALA B C 1
ATOM 1443 O O . ALA B 1 61 ? 12.188 11.18 2.602 1 98.75 61 ALA B O 1
ATOM 1444 N N . LEU B 1 62 ? 12.344 9.57 1.057 1 98.81 62 LEU B N 1
ATOM 1445 C CA . LEU B 1 62 ? 11.641 8.602 1.892 1 98.81 62 LEU B CA 1
ATOM 1446 C C . LEU B 1 62 ? 12.477 8.219 3.105 1 98.81 62 LEU B C 1
ATOM 1448 O O . LEU B 1 62 ? 11.945 8.031 4.199 1 98.81 62 LEU B O 1
ATOM 1452 N N . LYS B 1 63 ? 13.781 8.102 2.9 1 98.69 63 LYS B N 1
ATOM 1453 C CA . LYS B 1 63 ? 14.68 7.84 4.02 1 98.69 63 LYS B CA 1
ATOM 1454 C C . LYS B 1 63 ? 14.633 8.969 5.043 1 98.69 63 LYS B C 1
ATOM 1456 O O . LYS B 1 63 ? 14.672 8.727 6.25 1 98.69 63 LYS B O 1
ATOM 1461 N N . MET B 1 64 ? 14.625 10.164 4.551 1 98.5 64 MET B N 1
ATOM 1462 C CA . MET B 1 64 ? 14.516 11.32 5.438 1 98.5 64 MET B CA 1
ATOM 1463 C C . MET B 1 64 ? 13.273 11.211 6.316 1 98.5 64 MET B C 1
ATOM 1465 O O . MET B 1 64 ? 13.336 11.445 7.523 1 98.5 64 MET B O 1
ATOM 1469 N N . ILE B 1 65 ? 12.125 10.82 5.809 1 98.69 65 ILE B N 1
ATOM 1470 C CA . ILE B 1 65 ? 10.883 10.688 6.559 1 98.69 65 ILE B CA 1
ATOM 1471 C C . ILE B 1 65 ? 11.031 9.594 7.617 1 98.69 65 ILE B C 1
ATOM 1473 O O . ILE B 1 65 ? 10.656 9.797 8.781 1 98.69 65 ILE B O 1
ATOM 1477 N N . ILE B 1 66 ? 11.594 8.453 7.207 1 98.44 66 ILE B N 1
ATOM 1478 C CA . ILE B 1 66 ? 11.781 7.316 8.094 1 98.44 66 ILE B CA 1
ATOM 1479 C C . ILE B 1 66 ? 12.68 7.719 9.266 1 98.44 66 ILE B C 1
ATOM 1481 O O . ILE B 1 66 ? 12.5 7.246 10.391 1 98.44 66 ILE B O 1
ATOM 1485 N N . ASP B 1 67 ? 13.602 8.633 9 1 97.88 67 ASP B N 1
ATOM 1486 C CA . ASP B 1 67 ? 14.625 9 9.984 1 97.88 67 ASP B CA 1
ATOM 1487 C C . ASP B 1 67 ? 14.141 10.125 10.891 1 97.88 67 ASP B C 1
ATOM 1489 O O . ASP B 1 67 ? 14.828 10.508 11.836 1 97.88 67 ASP B O 1
ATOM 1493 N N . LEU B 1 68 ? 12.961 10.688 10.602 1 98.25 68 LEU B N 1
ATOM 1494 C CA . LEU B 1 68 ? 12.445 11.711 11.5 1 98.25 68 LEU B CA 1
ATOM 1495 C C . LEU B 1 68 ? 12.32 11.172 12.922 1 98.25 68 LEU B C 1
ATOM 1497 O O . LEU B 1 68 ? 11.914 10.031 13.125 1 98.25 68 LEU B O 1
ATOM 1501 N N . PRO B 1 69 ? 12.648 12.008 13.898 1 97.75 69 PRO B N 1
ATOM 1502 C CA . PRO B 1 69 ? 12.633 11.547 15.289 1 97.75 69 PRO B CA 1
ATOM 1503 C C . PRO B 1 69 ? 11.25 11.102 15.75 1 97.75 69 PRO B C 1
ATOM 1505 O O . PRO B 1 69 ? 11.141 10.242 16.641 1 97.75 69 PRO B O 1
ATOM 1508 N N . HIS B 1 70 ? 10.203 11.578 15.109 1 98.31 70 HIS B N 1
ATOM 1509 C CA . HIS B 1 70 ? 8.852 11.32 15.586 1 98.31 70 HIS B CA 1
ATOM 1510 C C . HIS B 1 70 ? 8.172 10.234 14.758 1 98.31 70 HIS B C 1
ATOM 1512 O O . HIS B 1 70 ? 7 9.922 14.977 1 98.31 70 HIS B O 1
ATOM 1518 N N . ALA B 1 71 ? 8.93 9.672 13.805 1 98.44 71 ALA B N 1
ATOM 1519 C CA . ALA B 1 71 ? 8.422 8.469 13.148 1 98.44 71 ALA B CA 1
ATOM 1520 C C . ALA B 1 71 ? 8.547 7.254 14.07 1 98.44 71 ALA B C 1
ATOM 1522 O O . ALA B 1 71 ? 9.523 6.508 14 1 98.44 71 ALA B O 1
ATOM 1523 N N . VAL B 1 72 ? 7.602 7.008 14.852 1 98 72 VAL B N 1
ATOM 1524 C CA . VAL B 1 72 ? 7.793 6.09 15.969 1 98 72 VAL B CA 1
ATOM 1525 C C . VAL B 1 72 ? 7.316 4.691 15.57 1 98 72 VAL B C 1
ATOM 1527 O O . VAL B 1 72 ? 7.59 3.715 16.281 1 98 72 VAL B O 1
ATOM 1530 N N . ASP B 1 73 ? 6.535 4.578 14.594 1 97.81 73 ASP B N 1
ATOM 1531 C CA . ASP B 1 73 ? 6.09 3.312 14.016 1 97.81 73 ASP B CA 1
ATOM 1532 C C . ASP B 1 73 ? 6.18 3.346 12.492 1 97.81 73 ASP B C 1
ATOM 1534 O O . ASP B 1 73 ? 5.402 4.043 11.836 1 97.81 73 ASP B O 1
ATOM 1538 N N . ILE B 1 74 ? 7.148 2.602 11.977 1 98 74 ILE B N 1
ATOM 1539 C CA . ILE B 1 74 ? 7.348 2.506 10.539 1 98 74 ILE B CA 1
ATOM 1540 C C . ILE B 1 74 ? 7.219 1.049 10.094 1 98 74 ILE B C 1
ATOM 1542 O O . ILE B 1 74 ? 7.352 0.133 10.906 1 98 74 ILE B O 1
ATOM 1546 N N . PRO B 1 75 ? 6.84 0.83 8.781 1 98 75 PRO B N 1
ATOM 1547 C CA . PRO B 1 75 ? 6.723 -0.557 8.32 1 98 75 PRO B CA 1
ATOM 1548 C C . PRO B 1 75 ? 8 -1.36 8.547 1 98 75 PRO B C 1
ATOM 1550 O O . PRO B 1 75 ? 9.102 -0.867 8.273 1 98 75 PRO B O 1
ATOM 1553 N N . GLU B 1 76 ? 7.703 -2.561 9.055 1 95.12 76 GLU B N 1
ATOM 1554 C CA . GLU B 1 76 ? 8.836 -3.459 9.234 1 95.12 76 GLU B CA 1
ATOM 1555 C C . GLU B 1 76 ? 9.594 -3.67 7.926 1 95.12 76 GLU B C 1
ATOM 1557 O O . GLU B 1 76 ? 8.977 -3.916 6.887 1 95.12 76 GLU B O 1
ATOM 1562 N N . ASN B 1 77 ? 10.867 -3.467 7.824 1 97.44 77 ASN B N 1
ATOM 1563 C CA . ASN B 1 77 ? 11.758 -3.711 6.691 1 97.44 77 ASN B CA 1
ATOM 1564 C C . ASN B 1 77 ? 11.625 -2.617 5.637 1 97.44 77 ASN B C 1
ATOM 1566 O O . ASN B 1 77 ? 11.961 -2.834 4.469 1 97.44 77 ASN B O 1
ATOM 1570 N N . ALA B 1 78 ? 11.031 -1.468 5.988 1 98.5 78 ALA B N 1
ATOM 1571 C CA . ALA B 1 78 ? 10.992 -0.34 5.062 1 98.5 78 ALA B CA 1
ATOM 1572 C C . ALA B 1 78 ? 12.398 0.078 4.645 1 98.5 78 ALA B C 1
ATOM 1574 O O . ALA B 1 78 ? 12.641 0.408 3.482 1 98.5 78 ALA B O 1
ATOM 1575 N N . GLU B 1 79 ? 13.344 0.046 5.555 1 98.12 79 GLU B N 1
ATOM 1576 C CA . GLU B 1 79 ? 14.719 0.428 5.246 1 98.12 79 GLU B CA 1
ATOM 1577 C C . GLU B 1 79 ? 15.367 -0.569 4.293 1 98.12 79 GLU B C 1
ATOM 1579 O O . GLU B 1 79 ? 16.156 -0.185 3.43 1 98.12 79 GLU B O 1
ATOM 1584 N N . TRP B 1 80 ? 15.062 -1.814 4.508 1 98.62 80 TRP B N 1
ATOM 1585 C CA . TRP B 1 80 ? 15.508 -2.826 3.553 1 98.62 80 TRP B CA 1
ATOM 1586 C C . TRP B 1 80 ? 15 -2.516 2.15 1 98.62 80 TRP B C 1
ATOM 1588 O O . TRP B 1 80 ? 15.758 -2.549 1.183 1 98.62 80 TRP B O 1
ATOM 1598 N N . ALA B 1 81 ? 13.695 -2.178 2.033 1 98.81 81 ALA B N 1
ATOM 1599 C CA . ALA B 1 81 ? 13.094 -1.86 0.742 1 98.81 81 ALA B CA 1
ATOM 1600 C C . ALA B 1 81 ? 13.773 -0.654 0.101 1 98.81 81 ALA B C 1
ATOM 1602 O O . ALA B 1 81 ? 14 -0.633 -1.111 1 98.81 81 ALA B O 1
ATOM 1603 N N . LEU B 1 82 ? 14.117 0.344 0.874 1 98.69 82 LEU B N 1
ATOM 1604 C CA . LEU B 1 82 ? 14.805 1.527 0.369 1 98.69 82 LEU B CA 1
ATOM 1605 C C . LEU B 1 82 ? 16.203 1.17 -0.136 1 98.69 82 LEU B C 1
ATOM 1607 O O . LEU B 1 82 ? 16.641 1.679 -1.17 1 98.69 82 LEU B O 1
ATOM 1611 N N . ALA B 1 83 ? 16.875 0.319 0.605 1 98.38 83 ALA B N 1
ATOM 1612 C CA . ALA B 1 83 ? 18.203 -0.116 0.181 1 98.38 83 ALA B CA 1
ATOM 1613 C C . ALA B 1 83 ? 18.141 -0.846 -1.158 1 98.38 83 ALA B C 1
ATOM 1615 O O . ALA B 1 83 ? 18.953 -0.599 -2.047 1 98.38 83 ALA B O 1
ATOM 1616 N N . ARG B 1 84 ? 17.172 -1.713 -1.313 1 98.56 84 ARG B N 1
ATOM 1617 C CA . ARG B 1 84 ? 16.984 -2.428 -2.574 1 98.56 84 ARG B CA 1
ATOM 1618 C C . ARG B 1 84 ? 16.672 -1.464 -3.709 1 98.56 84 ARG B C 1
ATOM 1620 O O . ARG B 1 84 ? 17.125 -1.645 -4.836 1 98.56 84 ARG B O 1
ATOM 1627 N N . MET B 1 85 ? 15.805 -0.5 -3.379 1 98.44 85 MET B N 1
ATOM 1628 C CA . MET B 1 85 ? 15.484 0.517 -4.375 1 98.44 85 MET B CA 1
ATOM 1629 C C . MET B 1 85 ? 16.734 1.219 -4.867 1 98.44 85 MET B C 1
ATOM 1631 O O . MET B 1 85 ? 16.891 1.464 -6.066 1 98.44 85 MET B O 1
ATOM 1635 N N . MET B 1 86 ? 17.625 1.578 -3.986 1 97.75 86 MET B N 1
ATOM 1636 C CA . MET B 1 86 ? 18.859 2.266 -4.336 1 97.75 86 MET B CA 1
ATOM 1637 C C . MET B 1 86 ? 19.719 1.4 -5.246 1 97.75 86 MET B C 1
ATOM 1639 O O . MET B 1 86 ? 20.5 1.919 -6.047 1 97.75 86 MET B O 1
ATOM 1643 N N . GLU B 1 87 ? 19.484 0.13 -5.164 1 97.62 87 GLU B N 1
ATOM 1644 C CA . GLU B 1 87 ? 20.219 -0.808 -6.012 1 97.62 87 GLU B CA 1
ATOM 1645 C C . GLU B 1 87 ? 19.484 -1.05 -7.324 1 97.62 87 GLU B C 1
ATOM 1647 O O . GLU B 1 87 ? 19.906 -1.865 -8.141 1 97.62 87 GLU B O 1
ATOM 1652 N N . GLY B 1 88 ? 18.328 -0.449 -7.516 1 97.5 88 GLY B N 1
ATOM 1653 C CA . GLY B 1 88 ? 17.688 -0.49 -8.812 1 97.5 88 GLY B CA 1
ATOM 1654 C C . GLY B 1 88 ? 16.344 -1.207 -8.789 1 97.5 88 GLY B C 1
ATOM 1655 O O . GLY B 1 88 ? 15.648 -1.263 -9.805 1 97.5 88 GLY B O 1
ATOM 1656 N N . ALA B 1 89 ? 15.961 -1.67 -7.621 1 98.5 89 ALA B N 1
ATOM 1657 C CA . ALA B 1 89 ? 14.711 -2.424 -7.527 1 98.5 89 ALA B CA 1
ATOM 1658 C C . ALA B 1 89 ? 13.5 -1.493 -7.574 1 98.5 89 ALA B C 1
ATOM 1660 O O . ALA B 1 89 ? 13.617 -0.3 -7.285 1 98.5 89 ALA B O 1
ATOM 1661 N N . ASP B 1 90 ? 12.383 -1.984 -8.016 1 98.31 90 ASP B N 1
ATOM 1662 C CA . ASP B 1 90 ? 11.102 -1.295 -7.891 1 98.31 90 ASP B CA 1
ATOM 1663 C C . ASP B 1 90 ? 10.68 -1.18 -6.426 1 98.31 90 ASP B C 1
ATOM 1665 O O . ASP B 1 90 ? 10.594 -2.186 -5.719 1 98.31 90 ASP B O 1
ATOM 1669 N N . PHE B 1 91 ? 10.469 -0.027 -5.973 1 98.81 91 PHE B N 1
ATOM 1670 C CA . PHE B 1 91 ? 10.211 0.198 -4.555 1 98.81 91 PHE B CA 1
ATOM 1671 C C . PHE B 1 91 ? 8.922 -0.495 -4.125 1 98.81 91 PHE B C 1
ATOM 1673 O O . PHE B 1 91 ? 8.883 -1.137 -3.072 1 98.81 91 PHE B O 1
ATOM 1680 N N . ALA B 1 92 ? 7.852 -0.419 -4.918 1 98.69 92 ALA B N 1
ATOM 1681 C CA . ALA B 1 92 ? 6.578 -1.035 -4.555 1 98.69 92 ALA B CA 1
ATOM 1682 C C . ALA B 1 92 ? 6.719 -2.549 -4.418 1 98.69 92 ALA B C 1
ATOM 1684 O O . ALA B 1 92 ? 6.23 -3.139 -3.455 1 98.69 92 ALA B O 1
ATOM 1685 N N . ASP B 1 93 ? 7.449 -3.162 -5.336 1 98.75 93 ASP B N 1
ATOM 1686 C CA . ASP B 1 93 ? 7.688 -4.598 -5.25 1 98.75 93 ASP B CA 1
ATOM 1687 C C . ASP B 1 93 ? 8.383 -4.965 -3.938 1 98.75 93 ASP B C 1
ATOM 1689 O O . ASP B 1 93 ? 7.98 -5.914 -3.262 1 98.75 93 ASP B O 1
ATOM 1693 N N . MET B 1 94 ? 9.391 -4.184 -3.584 1 98.88 94 MET B N 1
ATOM 1694 C CA . MET B 1 94 ? 10.156 -4.48 -2.379 1 98.88 94 MET B CA 1
ATOM 1695 C C . MET B 1 94 ? 9.328 -4.227 -1.127 1 98.88 94 MET B C 1
ATOM 1697 O O . MET B 1 94 ? 9.477 -4.922 -0.122 1 98.88 94 MET B O 1
ATOM 1701 N N . MET B 1 95 ? 8.406 -3.215 -1.192 1 98.88 95 MET B N 1
ATOM 1702 C CA . MET B 1 95 ? 7.52 -2.965 -0.059 1 98.88 95 MET B CA 1
ATOM 1703 C C . MET B 1 95 ? 6.508 -4.094 0.099 1 98.88 95 MET B C 1
ATOM 1705 O O . MET B 1 95 ? 6.121 -4.434 1.218 1 98.88 95 MET B O 1
ATOM 1709 N N . HIS B 1 96 ? 6.031 -4.691 -1.01 1 98.88 96 HIS B N 1
ATOM 1710 C CA . HIS B 1 96 ? 5.195 -5.883 -0.91 1 98.88 96 HIS B CA 1
ATOM 1711 C C . HIS B 1 96 ? 5.922 -7.012 -0.192 1 98.88 96 HIS B C 1
ATOM 1713 O O . HIS B 1 96 ? 5.375 -7.625 0.728 1 98.88 96 HIS B O 1
ATOM 1719 N N . VAL B 1 97 ? 7.156 -7.242 -0.629 1 98.88 97 VAL B N 1
ATOM 1720 C CA . VAL B 1 97 ? 7.973 -8.312 -0.058 1 98.88 97 VAL B CA 1
ATOM 1721 C C . VAL B 1 97 ? 8.203 -8.047 1.429 1 98.88 97 VAL B C 1
ATOM 1723 O O . VAL B 1 97 ? 8.062 -8.953 2.254 1 98.88 97 VAL B O 1
ATOM 1726 N N . ALA B 1 98 ? 8.508 -6.785 1.752 1 98.75 98 ALA B N 1
ATOM 1727 C CA . ALA B 1 98 ? 8.719 -6.395 3.145 1 98.75 98 ALA B CA 1
ATOM 1728 C C . ALA B 1 98 ? 7.465 -6.664 3.979 1 98.75 98 ALA B C 1
ATOM 1730 O O . ALA B 1 98 ? 7.551 -7.215 5.078 1 98.75 98 ALA B O 1
ATOM 1731 N N . ALA B 1 99 ? 6.328 -6.352 3.461 1 98.19 99 ALA B N 1
ATOM 1732 C CA . ALA B 1 99 ? 5.055 -6.488 4.164 1 98.19 99 ALA B CA 1
ATOM 1733 C C . ALA B 1 99 ? 4.668 -7.957 4.328 1 98.19 99 ALA B C 1
ATOM 1735 O O . ALA B 1 99 ? 3.814 -8.289 5.148 1 98.19 99 ALA B O 1
ATOM 1736 N N . ALA B 1 100 ? 5.301 -8.82 3.564 1 98.31 100 ALA B N 1
ATOM 1737 C CA . ALA B 1 100 ? 4.98 -10.25 3.557 1 98.31 100 ALA B CA 1
ATOM 1738 C C . ALA B 1 100 ? 5.781 -11 4.617 1 98.31 100 ALA B C 1
ATOM 1740 O O . ALA B 1 100 ? 5.684 -12.219 4.73 1 98.31 100 ALA B O 1
ATOM 1741 N N . LYS B 1 101 ? 6.531 -10.188 5.383 1 97 101 LYS B N 1
ATOM 1742 C CA . LYS B 1 101 ? 7.301 -10.836 6.438 1 97 101 LYS B CA 1
ATOM 1743 C C . LYS B 1 101 ? 6.402 -11.703 7.32 1 97 101 LYS B C 1
ATOM 1745 O O . LYS B 1 101 ? 5.32 -11.266 7.727 1 97 101 LYS B O 1
ATOM 1750 N N . GLY B 1 102 ? 6.797 -12.945 7.625 1 95.88 102 GLY B N 1
ATOM 1751 C CA . GLY B 1 102 ? 6.016 -13.883 8.414 1 95.88 102 GLY B CA 1
ATOM 1752 C C . GLY B 1 102 ? 5.281 -14.906 7.566 1 95.88 102 GLY B C 1
ATOM 1753 O O . GLY B 1 102 ? 4.875 -15.953 8.07 1 95.88 102 GLY B O 1
ATOM 1754 N N . ALA B 1 103 ? 5.008 -14.516 6.285 1 97.88 103 ALA B N 1
ATOM 1755 C CA . ALA B 1 103 ? 4.453 -15.5 5.359 1 97.88 103 ALA B CA 1
ATOM 1756 C C . ALA B 1 103 ? 5.484 -16.562 5.008 1 97.88 103 ALA B C 1
ATOM 1758 O O . ALA B 1 103 ? 6.676 -16.406 5.277 1 97.88 103 ALA B O 1
ATOM 1759 N N . SER B 1 104 ? 5.051 -17.656 4.418 1 97.88 104 SER B N 1
ATOM 1760 C CA . SER B 1 104 ? 5.941 -18.75 4.039 1 97.88 104 SER B CA 1
ATOM 1761 C C . SER B 1 104 ? 6.707 -18.422 2.76 1 97.88 104 SER B C 1
ATOM 1763 O O . SER B 1 104 ? 7.723 -19.047 2.457 1 97.88 104 SER B O 1
ATOM 1765 N N . GLY B 1 105 ? 6.195 -17.438 2.016 1 98.38 105 GLY B N 1
ATOM 1766 C CA . GLY B 1 105 ? 6.742 -17 0.742 1 98.38 105 GLY B CA 1
ATOM 1767 C C . GLY B 1 105 ? 5.957 -15.867 0.118 1 98.38 105 GLY B C 1
ATOM 1768 O O . GLY B 1 105 ? 4.91 -15.469 0.63 1 98.38 105 GLY B O 1
ATOM 1769 N N . PHE B 1 106 ? 6.508 -15.312 -0.834 1 98.81 106 PHE B N 1
ATOM 1770 C CA . PHE B 1 106 ? 5.883 -14.289 -1.664 1 98.81 106 PHE B CA 1
ATOM 1771 C C . PHE B 1 106 ? 5.797 -14.742 -3.115 1 98.81 106 PHE B C 1
ATOM 1773 O O . PHE B 1 106 ? 6.805 -14.758 -3.826 1 98.81 106 PHE B O 1
ATOM 1780 N N . ALA B 1 107 ? 4.605 -15.086 -3.514 1 98.69 107 ALA B N 1
ATOM 1781 C CA . ALA B 1 107 ? 4.395 -15.633 -4.852 1 98.69 107 ALA B CA 1
ATOM 1782 C C . ALA B 1 107 ? 4.246 -14.516 -5.883 1 98.69 107 ALA B C 1
ATOM 1784 O O . ALA B 1 107 ? 3.436 -13.602 -5.707 1 98.69 107 ALA B O 1
ATOM 1785 N N . THR B 1 108 ? 4.965 -14.602 -6.992 1 98.69 108 THR B N 1
ATOM 1786 C CA . THR B 1 108 ? 4.957 -13.57 -8.023 1 98.69 108 THR B CA 1
ATOM 1787 C C . THR B 1 108 ? 5.258 -14.18 -9.391 1 98.69 108 THR B C 1
ATOM 1789 O O . THR B 1 108 ? 5.93 -15.203 -9.484 1 98.69 108 THR B O 1
ATOM 1792 N N . PHE B 1 109 ? 4.785 -13.539 -10.461 1 98.12 109 PHE B N 1
ATOM 1793 C CA . PHE B 1 109 ? 5.133 -13.914 -11.828 1 98.12 109 PHE B CA 1
ATOM 1794 C C . PHE B 1 109 ? 6.367 -13.156 -12.297 1 98.12 109 PHE B C 1
ATOM 1796 O O . PHE B 1 109 ? 6.926 -13.461 -13.352 1 98.12 109 PHE B O 1
ATOM 1803 N N . ASP B 1 110 ? 6.734 -12.125 -11.562 1 97.56 110 ASP B N 1
ATOM 1804 C CA . ASP B 1 110 ? 7.844 -11.273 -11.969 1 97.56 110 ASP B CA 1
ATOM 1805 C C . ASP B 1 110 ? 9.18 -11.867 -11.539 1 97.56 110 ASP B C 1
ATOM 1807 O O . ASP B 1 110 ? 9.562 -11.773 -10.367 1 97.56 110 ASP B O 1
ATOM 1811 N N . LYS B 1 111 ? 9.93 -12.375 -12.438 1 96 111 LYS B N 1
ATOM 1812 C CA . LYS B 1 111 ? 11.188 -13.062 -12.172 1 96 111 LYS B CA 1
ATOM 1813 C C . LYS B 1 111 ? 12.227 -12.109 -11.594 1 96 111 LYS B C 1
ATOM 1815 O O . LYS B 1 111 ? 13.164 -12.539 -10.914 1 96 111 LYS B O 1
ATOM 1820 N N . ALA B 1 112 ? 12.102 -10.852 -11.867 1 97.44 112 ALA B N 1
ATOM 1821 C CA . ALA B 1 112 ? 13.086 -9.875 -11.422 1 97.44 112 ALA B CA 1
ATOM 1822 C C . ALA B 1 112 ? 12.992 -9.648 -9.914 1 97.44 112 ALA B C 1
ATOM 1824 O O . ALA B 1 112 ? 13.945 -9.172 -9.289 1 97.44 112 ALA B O 1
ATOM 1825 N N . VAL B 1 113 ? 11.828 -10 -9.266 1 98.44 113 VAL B N 1
ATOM 1826 C CA . VAL B 1 113 ? 11.594 -9.719 -7.852 1 98.44 113 VAL B CA 1
ATOM 1827 C C . VAL B 1 113 ? 12.594 -10.5 -7 1 98.44 113 VAL B C 1
ATOM 1829 O O . VAL B 1 113 ? 13.156 -9.961 -6.039 1 98.44 113 VAL B O 1
ATOM 1832 N N . ALA B 1 114 ? 12.891 -11.75 -7.348 1 97.62 114 ALA B N 1
ATOM 1833 C CA . ALA B 1 114 ? 13.828 -12.562 -6.578 1 97.62 1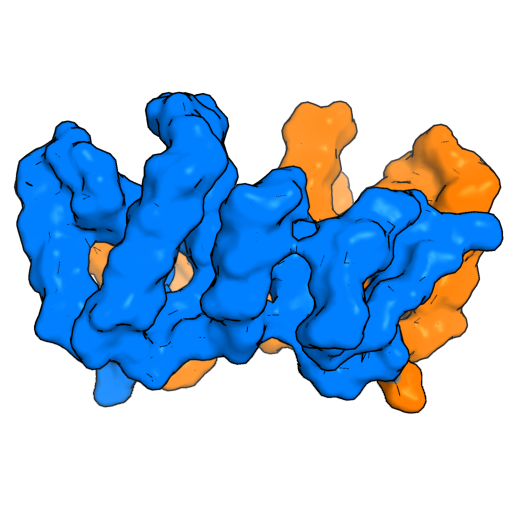14 ALA B CA 1
ATOM 1834 C C . ALA B 1 114 ? 15.234 -11.969 -6.609 1 97.62 114 ALA B C 1
ATOM 1836 O O . ALA B 1 114 ? 15.891 -11.859 -5.57 1 97.62 114 ALA B O 1
ATOM 1837 N N . ASN B 1 115 ? 15.656 -11.617 -7.797 1 97.75 115 ASN B N 1
ATOM 1838 C CA . ASN B 1 115 ? 16.969 -11.008 -7.945 1 97.75 115 ASN B CA 1
ATOM 1839 C C . ASN B 1 115 ? 17.062 -9.688 -7.191 1 97.75 115 ASN B C 1
ATOM 1841 O O . ASN B 1 115 ? 18.047 -9.43 -6.5 1 97.75 115 ASN B O 1
ATOM 1845 N N . ASP B 1 116 ? 16.078 -8.898 -7.32 1 98.5 116 ASP B N 1
ATOM 1846 C CA . ASP B 1 116 ? 16.047 -7.582 -6.691 1 98.5 116 ASP B CA 1
ATOM 1847 C C . ASP B 1 116 ? 16 -7.699 -5.172 1 98.5 116 ASP B C 1
ATOM 1849 O O . ASP B 1 116 ? 16.594 -6.887 -4.461 1 98.5 116 ASP B O 1
ATOM 1853 N N . ALA B 1 117 ? 15.273 -8.656 -4.629 1 98.44 117 ALA B N 1
ATOM 1854 C CA . ALA B 1 117 ? 15.117 -8.828 -3.186 1 98.44 117 ALA B CA 1
ATOM 1855 C C . ALA B 1 117 ? 16.422 -9.281 -2.543 1 98.44 117 ALA B C 1
ATOM 1857 O O . ALA B 1 117 ? 16.703 -8.953 -1.386 1 98.44 117 ALA B O 1
ATOM 1858 N N . GLY B 1 118 ? 17.156 -10.055 -3.352 1 97.06 118 GLY B N 1
ATOM 1859 C CA . GLY B 1 118 ? 18.469 -10.477 -2.871 1 97.06 118 GLY B CA 1
ATOM 1860 C C . GLY B 1 118 ? 18.391 -11.539 -1.791 1 97.06 118 GLY B C 1
ATOM 1861 O O . GLY B 1 118 ? 17.328 -12.078 -1.514 1 97.06 118 GLY B O 1
ATOM 1862 N N . VAL B 1 119 ? 19.516 -11.867 -1.2 1 95 119 VAL B N 1
ATOM 1863 C CA . VAL B 1 119 ? 19.656 -13.008 -0.299 1 95 119 VAL B CA 1
ATOM 1864 C C . VAL B 1 119 ? 19.109 -12.656 1.079 1 95 119 VAL B C 1
ATOM 1866 O O . VAL B 1 119 ? 18.734 -13.539 1.849 1 95 119 VAL B O 1
ATOM 1869 N N . ASP B 1 120 ? 19.094 -11.406 1.414 1 96.56 120 ASP B N 1
ATOM 1870 C CA . ASP B 1 120 ? 18.641 -10.992 2.734 1 96.56 120 ASP B CA 1
ATOM 1871 C C . ASP B 1 120 ? 17.141 -10.672 2.723 1 96.56 120 ASP B C 1
ATOM 1873 O O . ASP B 1 120 ? 16.656 -9.93 3.582 1 96.56 120 ASP B O 1
ATOM 1877 N N . THR B 1 121 ? 16.438 -11.203 1.709 1 98.38 121 THR B N 1
ATOM 1878 C CA . THR B 1 121 ? 15 -10.984 1.592 1 98.38 121 THR B CA 1
ATOM 1879 C C . THR B 1 121 ? 14.281 -11.406 2.869 1 98.38 121 THR B C 1
ATOM 1881 O O . THR B 1 121 ? 14.633 -12.422 3.479 1 98.38 121 THR B O 1
ATOM 1884 N N . PRO B 1 122 ? 13.266 -10.617 3.303 1 98.25 122 PRO B N 1
ATOM 1885 C CA . PRO B 1 122 ? 12.547 -10.922 4.547 1 98.25 122 PRO B CA 1
ATOM 1886 C C . PRO B 1 122 ? 11.633 -12.133 4.418 1 98.25 122 PRO B C 1
ATOM 1888 O O . PRO B 1 122 ? 11.156 -12.664 5.426 1 98.25 122 PRO B O 1
ATOM 1891 N N . VAL B 1 123 ? 11.305 -12.531 3.291 1 98.44 123 VAL B N 1
ATOM 1892 C CA . VAL B 1 123 ? 10.453 -13.68 2.986 1 98.44 123 VAL B CA 1
ATOM 1893 C C . VAL B 1 123 ? 10.945 -14.367 1.714 1 98.44 123 VAL B C 1
ATOM 1895 O O . VAL B 1 123 ? 11.344 -13.703 0.756 1 98.44 123 VAL B O 1
ATOM 1898 N N . PRO B 1 124 ? 10.961 -15.672 1.65 1 98.19 124 PRO B N 1
ATOM 1899 C CA . PRO B 1 124 ? 11.367 -16.328 0.406 1 98.19 124 PRO B CA 1
ATOM 1900 C C . PRO B 1 124 ? 10.5 -15.922 -0.785 1 98.19 124 PRO B C 1
ATOM 1902 O O . PRO B 1 124 ? 9.289 -15.75 -0.641 1 98.19 124 PRO B O 1
ATOM 1905 N N . ILE B 1 125 ? 11.156 -15.688 -1.938 1 98.62 125 ILE B N 1
ATOM 1906 C CA . ILE B 1 125 ? 10.422 -15.352 -3.152 1 98.62 125 ILE B CA 1
ATOM 1907 C C . ILE B 1 125 ? 10.086 -16.625 -3.922 1 98.62 125 ILE B C 1
ATOM 1909 O O . ILE B 1 125 ? 10.961 -17.469 -4.164 1 98.62 125 ILE B O 1
ATOM 1913 N N . GLU B 1 126 ? 8.852 -16.797 -4.258 1 97.94 126 GLU B N 1
ATOM 1914 C CA . GLU B 1 126 ? 8.375 -17.906 -5.066 1 97.94 126 GLU B CA 1
ATOM 1915 C C . GLU B 1 126 ? 7.961 -17.438 -6.461 1 97.94 126 GLU B C 1
ATOM 1917 O O . GLU B 1 126 ? 6.906 -16.828 -6.629 1 97.94 126 GLU B O 1
ATOM 1922 N N . THR B 1 127 ? 8.773 -17.766 -7.43 1 97.75 127 THR B N 1
ATOM 1923 C CA . THR B 1 127 ? 8.43 -17.391 -8.797 1 97.75 127 THR B CA 1
ATOM 1924 C C . THR B 1 127 ? 7.496 -18.438 -9.414 1 97.75 127 THR B C 1
ATOM 1926 O O . THR B 1 127 ? 7.816 -19.625 -9.445 1 97.75 127 THR B O 1
ATOM 1929 N N . LEU B 1 128 ? 6.324 -17.875 -9.867 1 96.31 128 LEU B N 1
ATOM 1930 C CA . LEU B 1 128 ? 5.344 -18.75 -10.492 1 96.31 128 LEU B CA 1
ATOM 1931 C C . LEU B 1 128 ? 5.656 -18.953 -11.977 1 96.31 128 LEU B C 1
ATOM 1933 O O . LEU B 1 128 ? 5.879 -17.984 -12.703 1 96.31 128 LEU B O 1
ATOM 1937 N N . ASN B 1 129 ? 5.887 -20.109 -12.43 1 89.12 129 ASN B N 1
ATOM 1938 C CA . ASN B 1 129 ? 6.238 -20.406 -13.812 1 89.12 129 ASN B CA 1
ATOM 1939 C C . ASN B 1 129 ? 5.535 -21.672 -14.312 1 89.12 129 ASN B C 1
ATOM 1941 O O . ASN B 1 129 ? 5.156 -22.531 -13.516 1 89.12 129 ASN B O 1
#